Protein AF-A0A951N096-F1 (afdb_monomer)

Sequence (303 aa):
GVFHGDLHGGNLFVQPDGRTALLDYGITGRLDEPRRRAFLRLLMAGISNDTRSQLAALRDLGALPADTDLDAAVRDLRLDQPPLDPTTLTGDELVAELRALVKALLGYGARLPKELMLFVKNMVFLDGAIATLAPDLDLFAEITNVAAHFATAHGERLSRDIGLDPGSLEVDLTGVKAGFGVSVDTEALTYRELQQRREVLRSRLGERDGAGRRRRRFGGGRRRARPGAMRREGEERPESDDARADPGTGASSPGEPGYEGDAQVNVVGGEAEIALEEKRQALEEGAGADPDAGPTPPAATNR

Radius of gyration: 28.46 Å; Cα contacts (8 Å, |Δi|>4): 234; chains: 1; bounding box: 70×86×63 Å

Solvent-accessible surface area (backbone atoms only — not comparable to full-atom values): 18420 Å² total; per-residue (Å²): 86,78,46,82,26,60,54,41,90,88,21,51,46,75,43,100,85,69,50,75,44,82,47,75,77,87,45,59,32,73,36,56,71,70,37,40,34,20,51,52,41,29,53,52,21,57,47,46,53,33,56,64,49,28,51,52,16,40,24,64,54,58,25,27,50,90,83,61,59,60,73,58,49,34,60,77,69,47,63,85,49,85,69,78,44,67,86,78,50,54,44,68,54,48,52,47,51,53,50,50,51,53,51,49,42,51,72,60,57,45,49,80,39,70,54,57,49,27,49,51,49,30,49,57,38,50,54,56,47,39,60,72,78,42,30,83,40,43,50,54,62,48,54,49,54,51,52,53,46,47,34,71,77,38,15,75,55,45,27,74,62,66,70,46,59,50,87,67,73,60,70,33,61,56,49,53,28,36,74,73,48,46,56,80,83,56,85,69,46,33,46,48,58,54,50,55,55,50,49,61,46,52,50,38,49,49,53,51,55,53,50,49,54,53,53,57,70,70,64,81,68,81,87,78,87,76,89,87,81,83,88,86,88,80,89,85,83,81,87,80,91,88,80,90,84,86,89,82,87,83,85,89,80,87,80,76,88,78,79,83,73,73,86,72,86,69,67,67,74,53,59,60,50,50,57,48,51,55,55,48,49,54,52,63,63,58,68,72,66,69,91,83,72,70,87,81,79,83,81,83,86,78,134

Structure (mmCIF, N/CA/C/O backbone):
data_AF-A0A951N096-F1
#
_entry.id   AF-A0A951N096-F1
#
loop_
_atom_site.group_PDB
_atom_site.id
_atom_site.type_symbol
_atom_site.label_atom_id
_atom_site.label_alt_id
_atom_site.label_comp_id
_atom_site.label_asym_id
_atom_site.label_entity_id
_atom_site.label_seq_id
_atom_site.pdbx_PDB_ins_code
_atom_site.Cartn_x
_atom_site.Cartn_y
_atom_site.Cartn_z
_atom_site.occupancy
_atom_site.B_iso_or_equiv
_atom_site.auth_seq_id
_atom_site.auth_comp_id
_atom_site.auth_asym_id
_atom_site.auth_atom_id
_atom_site.pdbx_PDB_model_num
ATOM 1 N N . GLY A 1 1 ? -8.029 -3.717 -16.521 1.00 87.44 1 GLY A N 1
ATOM 2 C CA . GLY A 1 1 ? -8.732 -3.648 -15.228 1.00 87.44 1 GLY A CA 1
ATOM 3 C C . GLY A 1 1 ? -9.266 -2.246 -15.039 1.00 87.44 1 GLY A C 1
ATOM 4 O O . GLY A 1 1 ? -8.663 -1.316 -15.562 1.00 87.44 1 GLY A O 1
ATOM 5 N N . VAL A 1 2 ? -10.381 -2.094 -14.330 1.00 91.38 2 VAL A N 1
ATOM 6 C CA . VAL A 1 2 ? -10.966 -0.791 -13.980 1.00 91.38 2 VAL A CA 1
ATOM 7 C C . VAL A 1 2 ? -11.238 -0.799 -12.480 1.00 91.38 2 VAL A C 1
ATOM 9 O O . VAL A 1 2 ? -11.635 -1.836 -11.954 1.00 91.38 2 VAL A O 1
ATOM 12 N N . PHE A 1 3 ? -11.014 0.325 -11.807 1.00 92.88 3 PHE A N 1
ATOM 13 C CA . PHE A 1 3 ? -11.355 0.515 -10.399 1.00 92.88 3 PHE A CA 1
ATOM 14 C C . PHE A 1 3 ? -11.943 1.914 -10.175 1.00 92.88 3 PHE A C 1
ATOM 16 O O . PHE A 1 3 ? -11.727 2.825 -10.980 1.00 92.88 3 PHE A O 1
ATOM 23 N N . HIS A 1 4 ? -12.709 2.074 -9.095 1.00 94.19 4 HIS A N 1
ATOM 24 C CA . HIS A 1 4 ? -13.242 3.373 -8.681 1.00 94.19 4 HIS A CA 1
ATOM 25 C C . HIS A 1 4 ? -12.076 4.324 -8.400 1.00 94.19 4 HIS A C 1
ATOM 27 O O . HIS A 1 4 ? -11.159 3.937 -7.688 1.00 94.19 4 HIS A O 1
ATOM 33 N N . GLY A 1 5 ? -12.048 5.522 -8.977 1.00 93.38 5 GLY A N 1
ATOM 34 C CA . GLY A 1 5 ? -10.919 6.445 -8.814 1.00 93.38 5 GLY A CA 1
ATOM 35 C C . GLY A 1 5 ? -11.104 7.466 -7.692 1.00 93.38 5 GLY A C 1
ATOM 36 O O . GLY A 1 5 ? -10.123 8.062 -7.262 1.00 93.38 5 GLY A O 1
ATOM 37 N N . ASP A 1 6 ? -12.341 7.666 -7.232 1.00 92.44 6 ASP A N 1
ATOM 38 C CA . ASP A 1 6 ? -12.663 8.647 -6.193 1.00 92.44 6 ASP A CA 1
ATOM 39 C C . ASP A 1 6 ? -13.630 8.077 -5.145 1.00 92.44 6 ASP A C 1
ATOM 41 O O . ASP A 1 6 ? -14.833 8.345 -5.159 1.00 92.44 6 ASP A O 1
ATOM 45 N N . LEU A 1 7 ? -13.126 7.190 -4.281 1.00 92.44 7 LEU A N 1
ATOM 46 C CA . LEU A 1 7 ? -13.878 6.750 -3.107 1.00 92.44 7 LEU A CA 1
ATOM 47 C C . LEU A 1 7 ? -13.837 7.835 -2.023 1.00 92.44 7 LEU A C 1
ATOM 49 O O . LEU A 1 7 ? -12.772 8.199 -1.532 1.00 92.44 7 LEU A O 1
ATOM 53 N N . HIS A 1 8 ? -15.017 8.304 -1.626 1.00 91.00 8 HIS A N 1
ATOM 54 C CA . HIS A 1 8 ? -15.243 9.145 -0.451 1.00 91.00 8 HIS A CA 1
ATOM 55 C C . HIS A 1 8 ? -16.666 8.917 0.085 1.00 91.00 8 HIS A C 1
ATOM 57 O O . HIS A 1 8 ? -17.485 8.272 -0.571 1.00 91.00 8 HIS A O 1
ATOM 63 N N . GLY A 1 9 ? -17.008 9.493 1.242 1.00 88.44 9 GLY A N 1
ATOM 64 C CA . GLY A 1 9 ? -18.322 9.339 1.897 1.00 88.44 9 GLY A CA 1
ATOM 65 C C . GLY A 1 9 ? -19.529 9.972 1.177 1.00 88.44 9 GLY A C 1
ATOM 66 O O . GLY A 1 9 ? -20.573 10.151 1.798 1.00 88.44 9 GLY A O 1
ATOM 67 N N . GLY A 1 10 ? -19.378 10.360 -0.094 1.00 90.12 10 GLY A N 1
ATOM 68 C CA . GLY A 1 10 ? -20.473 10.684 -1.021 1.00 90.12 10 GLY A CA 1
ATOM 69 C C . GLY A 1 10 ? -20.608 9.689 -2.186 1.00 90.12 10 GLY A C 1
ATOM 70 O O . GLY A 1 10 ? -21.653 9.659 -2.826 1.00 90.12 10 GLY A O 1
ATOM 71 N N . ASN A 1 11 ? -19.590 8.848 -2.411 1.00 93.50 11 ASN A N 1
ATOM 72 C CA . ASN A 1 11 ? -19.519 7.854 -3.486 1.00 93.50 11 ASN A CA 1
ATOM 73 C C . ASN A 1 11 ? -19.521 6.403 -2.975 1.00 93.50 11 ASN A C 1
ATOM 75 O O . ASN A 1 11 ? -19.688 5.485 -3.770 1.00 93.50 11 ASN A O 1
ATOM 79 N N . LEU A 1 12 ? -19.361 6.168 -1.667 1.00 91.50 12 LEU A N 1
ATOM 80 C CA . LEU A 1 12 ? -19.460 4.844 -1.047 1.00 91.50 12 LEU A CA 1
ATOM 81 C C . LEU A 1 12 ? -20.432 4.876 0.137 1.00 91.50 12 LEU A C 1
ATOM 83 O O . LEU A 1 12 ? -20.245 5.640 1.083 1.00 91.50 12 LEU A O 1
ATOM 87 N N . PHE A 1 13 ? -21.433 3.997 0.094 1.00 90.25 13 PHE A N 1
ATOM 88 C CA . PHE A 1 13 ? -22.417 3.785 1.157 1.00 90.25 13 PHE A CA 1
ATOM 89 C C . PHE A 1 13 ? -22.445 2.313 1.568 1.00 90.25 13 PHE A C 1
ATOM 91 O O . PHE A 1 13 ? -22.286 1.428 0.726 1.00 90.25 13 PHE A O 1
ATOM 98 N N . VAL A 1 14 ? -22.706 2.042 2.846 1.00 89.56 14 VAL A N 1
ATOM 99 C CA . VAL A 1 14 ? -22.989 0.692 3.354 1.00 89.56 14 VAL A CA 1
ATOM 100 C C . VAL A 1 14 ? -24.503 0.564 3.531 1.00 89.56 14 VAL A C 1
ATOM 102 O O . VAL A 1 14 ? -25.115 1.378 4.220 1.00 89.56 14 VAL A O 1
ATOM 105 N N . GLN A 1 15 ? -25.124 -0.417 2.875 1.00 91.56 15 GLN A N 1
ATOM 106 C CA . GLN A 1 15 ? -26.554 -0.706 3.032 1.00 91.56 15 GLN A CA 1
ATOM 107 C C . GLN A 1 15 ? -26.823 -1.442 4.360 1.00 91.56 15 GLN A C 1
ATOM 109 O O . GLN A 1 15 ? -25.919 -2.093 4.886 1.00 91.56 15 GLN A O 1
ATOM 114 N N . PRO A 1 16 ? -28.065 -1.420 4.890 1.00 92.00 16 PRO A N 1
ATOM 115 C CA . PRO A 1 16 ? -28.420 -2.125 6.131 1.00 92.00 16 PRO A CA 1
ATOM 116 C C . PRO A 1 16 ? -28.213 -3.650 6.111 1.00 92.00 16 PRO A C 1
ATOM 118 O O . PRO A 1 16 ? -28.231 -4.278 7.163 1.00 92.00 16 PRO A O 1
ATOM 121 N N . ASP A 1 17 ? -28.024 -4.248 4.932 1.00 92.38 17 ASP A N 1
ATOM 122 C CA . ASP A 1 17 ? -27.701 -5.667 4.730 1.00 92.38 17 ASP A CA 1
ATOM 123 C C . ASP A 1 17 ? -26.194 -5.934 4.524 1.00 92.38 17 ASP A C 1
ATOM 125 O O . ASP A 1 17 ? -25.801 -7.024 4.112 1.00 92.38 17 ASP A O 1
ATOM 129 N N . GLY A 1 18 ? -25.345 -4.932 4.776 1.00 85.50 18 GLY A N 1
ATOM 130 C CA . GLY A 1 18 ? -23.890 -5.004 4.636 1.00 85.50 18 GLY A CA 1
ATOM 131 C C . GLY A 1 18 ? -23.362 -4.819 3.209 1.00 85.50 18 GLY A C 1
ATOM 132 O O . GLY A 1 18 ? -22.151 -4.695 3.029 1.00 85.50 18 GLY A O 1
ATOM 133 N N . ARG A 1 19 ? -24.217 -4.752 2.175 1.00 91.94 19 ARG A N 1
ATOM 134 C CA . ARG A 1 19 ? -23.751 -4.547 0.792 1.00 91.94 19 ARG A CA 1
ATOM 135 C C . ARG A 1 19 ? -23.275 -3.111 0.577 1.00 91.94 19 ARG A C 1
ATOM 137 O O . ARG A 1 19 ? -24.018 -2.157 0.816 1.00 91.94 19 ARG A O 1
ATOM 144 N N . THR A 1 20 ? -22.082 -2.934 0.021 1.00 90.62 20 THR A N 1
ATOM 145 C CA . THR A 1 20 ? -21.629 -1.613 -0.429 1.00 90.62 20 THR A CA 1
ATOM 146 C C . THR A 1 20 ? -22.380 -1.169 -1.687 1.00 90.62 20 THR A C 1
ATOM 148 O O . THR A 1 20 ? -22.644 -1.958 -2.596 1.00 90.62 20 THR A O 1
ATOM 151 N N . ALA A 1 21 ? -22.744 0.110 -1.736 1.00 92.31 21 ALA A N 1
ATOM 152 C CA . ALA A 1 21 ? -23.261 0.787 -2.918 1.00 92.31 21 ALA 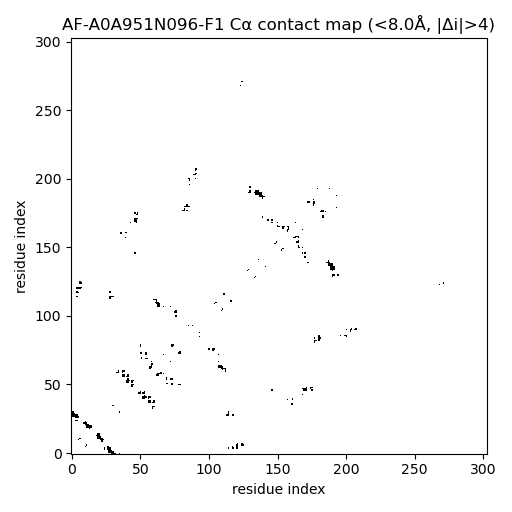A CA 1
ATOM 153 C C . ALA A 1 21 ? -22.260 1.868 -3.342 1.00 92.31 21 ALA A C 1
ATOM 155 O O . ALA A 1 21 ? -21.853 2.691 -2.520 1.00 92.31 21 ALA A O 1
ATOM 156 N N . LEU A 1 22 ? -21.868 1.845 -4.618 1.00 93.38 22 LEU A N 1
ATOM 157 C CA . LEU A 1 22 ? -20.965 2.823 -5.222 1.00 93.38 22 LEU A CA 1
ATOM 158 C C . LEU A 1 22 ? -21.746 3.780 -6.131 1.00 93.38 22 LEU A C 1
ATOM 160 O O . LEU A 1 22 ? -22.480 3.323 -7.015 1.00 93.38 22 LEU A O 1
ATOM 164 N N . LEU A 1 23 ? -21.565 5.084 -5.916 1.00 92.19 23 LEU A N 1
ATOM 165 C CA . LEU A 1 23 ? -22.102 6.175 -6.734 1.00 92.19 23 LEU A CA 1
ATOM 166 C C . LEU A 1 23 ? -20.962 6.916 -7.456 1.00 92.19 23 LEU A C 1
ATOM 168 O O . LEU A 1 23 ? -19.820 6.857 -7.024 1.00 92.19 23 LEU A O 1
ATOM 172 N N . ASP A 1 24 ? -21.315 7.616 -8.536 1.00 91.50 24 ASP A N 1
ATOM 173 C CA . ASP A 1 24 ? -20.444 8.406 -9.426 1.00 91.50 24 ASP A CA 1
ATOM 174 C C . ASP A 1 24 ? -19.151 7.730 -9.940 1.00 91.50 24 ASP A C 1
ATOM 176 O O . ASP A 1 24 ? -18.062 7.816 -9.376 1.00 91.50 24 ASP A O 1
ATOM 180 N N . TYR A 1 25 ? -19.254 7.157 -11.142 1.00 92.94 25 TYR A N 1
ATOM 181 C CA . TYR A 1 25 ? -18.132 6.556 -11.872 1.00 92.94 25 TYR A CA 1
ATOM 182 C C . TYR A 1 25 ? -17.359 7.556 -12.761 1.00 92.94 25 TYR A C 1
ATOM 184 O O . TYR A 1 25 ? -16.580 7.133 -13.623 1.00 92.94 25 TYR A O 1
ATOM 192 N N . GLY A 1 26 ? -17.561 8.870 -12.588 1.00 92.00 26 GLY A N 1
ATOM 193 C CA . GLY A 1 26 ? -16.914 9.927 -13.372 1.00 92.00 26 GLY A CA 1
ATOM 194 C C . GLY A 1 26 ? -15.384 9.906 -13.293 1.00 92.00 26 GLY A C 1
ATOM 195 O O . GLY A 1 26 ? -14.707 10.177 -14.286 1.00 92.00 26 GLY A O 1
ATOM 196 N N . ILE A 1 27 ? -14.826 9.486 -12.153 1.00 93.19 27 ILE A N 1
ATOM 197 C CA . ILE A 1 27 ? -13.387 9.258 -11.978 1.00 93.19 27 ILE A CA 1
ATOM 198 C C . ILE A 1 27 ? -13.146 7.757 -11.782 1.00 93.19 27 ILE A C 1
ATOM 200 O O . ILE A 1 27 ? -13.465 7.183 -10.744 1.00 93.19 27 ILE A O 1
ATOM 204 N N . THR A 1 28 ? -12.540 7.108 -12.781 1.00 94.25 28 THR A N 1
ATOM 205 C CA . THR A 1 28 ? -12.132 5.693 -12.723 1.00 94.25 28 THR A CA 1
ATOM 206 C C . THR A 1 28 ? -10.667 5.514 -13.106 1.00 94.25 28 THR A C 1
ATOM 208 O O . THR A 1 28 ? -10.186 6.090 -14.083 1.00 94.25 28 THR A O 1
ATOM 211 N N . GLY A 1 29 ? -9.953 4.683 -12.347 1.00 92.38 29 GLY A N 1
ATOM 212 C CA . GLY A 1 29 ? -8.606 4.237 -12.692 1.00 92.38 29 GLY A CA 1
ATOM 213 C C . GLY A 1 29 ? -8.660 3.093 -13.704 1.00 92.38 29 GLY A C 1
ATOM 214 O O . GLY A 1 29 ? -9.503 2.196 -13.595 1.00 92.38 29 GLY A O 1
ATOM 215 N N . ARG A 1 30 ? -7.780 3.114 -14.712 1.00 92.94 30 ARG A N 1
ATOM 216 C CA . ARG A 1 30 ? -7.760 2.125 -15.802 1.00 92.94 30 ARG A CA 1
ATOM 217 C C . ARG A 1 30 ? -6.358 1.567 -15.999 1.00 92.94 30 ARG A C 1
ATOM 219 O O . ARG A 1 30 ? -5.442 2.280 -16.381 1.00 92.94 30 ARG A O 1
ATOM 226 N N . LEU A 1 31 ? -6.218 0.267 -15.768 1.00 93.38 31 LEU A N 1
ATOM 227 C CA . LEU A 1 31 ? -4.983 -0.478 -15.995 1.00 93.38 31 LEU A CA 1
ATOM 228 C C . LEU A 1 31 ? -5.130 -1.296 -17.280 1.00 93.38 31 LEU A C 1
ATOM 230 O O . LEU A 1 31 ? -6.085 -2.069 -17.413 1.00 93.38 31 LEU A O 1
ATOM 234 N N . ASP A 1 32 ? -4.183 -1.161 -18.205 1.00 93.00 32 ASP A N 1
ATOM 235 C CA . ASP A 1 32 ? -4.008 -2.101 -19.316 1.00 93.00 32 ASP A CA 1
ATOM 236 C C . ASP A 1 32 ? -3.588 -3.500 -18.798 1.00 93.00 32 ASP A C 1
ATOM 238 O O . ASP A 1 32 ? -3.606 -3.775 -17.594 1.00 93.00 32 ASP A O 1
ATOM 242 N N . GLU A 1 33 ? -3.292 -4.446 -19.689 1.00 91.50 33 GLU A N 1
ATOM 243 C CA . GLU A 1 33 ? -2.883 -5.790 -19.268 1.00 91.50 33 GLU A CA 1
ATOM 244 C C . GLU A 1 33 ? -1.496 -5.833 -18.589 1.00 91.50 33 GLU A C 1
ATOM 246 O O . GLU A 1 33 ? -1.429 -6.366 -17.476 1.00 91.50 33 GLU A O 1
ATOM 251 N N . PRO A 1 34 ? -0.422 -5.247 -19.156 1.00 92.38 34 PRO A N 1
ATOM 252 C CA . PRO A 1 34 ? 0.867 -5.114 -18.473 1.00 92.38 34 PRO A CA 1
ATOM 253 C C . PRO A 1 34 ? 0.770 -4.456 -17.089 1.00 92.38 34 PRO A C 1
ATOM 255 O O . PRO A 1 34 ? 1.217 -5.045 -16.103 1.00 92.38 34 PRO A O 1
ATOM 258 N N . ARG A 1 35 ? 0.114 -3.293 -16.974 1.00 93.12 35 ARG A N 1
ATOM 259 C CA . ARG A 1 35 ? -0.057 -2.576 -15.702 1.00 93.12 35 ARG A CA 1
ATOM 260 C C . ARG A 1 35 ? -0.935 -3.348 -14.723 1.00 93.12 35 ARG A C 1
ATOM 262 O O . ARG A 1 35 ? -0.651 -3.324 -13.534 1.00 93.12 35 ARG A O 1
ATOM 269 N N . ARG A 1 36 ? -1.960 -4.086 -15.179 1.00 92.31 36 ARG A N 1
ATOM 270 C CA . ARG A 1 36 ? -2.734 -4.997 -14.308 1.00 92.31 36 ARG A CA 1
ATOM 271 C C . ARG A 1 36 ? -1.830 -6.075 -13.708 1.00 92.31 36 ARG A C 1
ATOM 273 O O . ARG A 1 36 ? -1.926 -6.331 -12.513 1.00 92.31 36 ARG A O 1
ATOM 280 N N . ARG A 1 37 ? -0.961 -6.692 -14.515 1.00 91.44 37 ARG A N 1
ATOM 281 C CA . ARG A 1 37 ? -0.011 -7.718 -14.050 1.00 91.44 37 ARG A CA 1
ATOM 282 C C . ARG A 1 37 ? 1.019 -7.138 -13.083 1.00 91.44 37 ARG A C 1
ATOM 284 O O . ARG A 1 37 ? 1.249 -7.727 -12.035 1.00 91.44 37 ARG A O 1
ATOM 291 N N . ALA A 1 38 ? 1.584 -5.973 -13.392 1.00 93.56 38 ALA A N 1
ATOM 292 C CA . ALA A 1 38 ? 2.505 -5.277 -12.499 1.00 93.56 38 ALA A CA 1
ATOM 293 C C . ALA A 1 38 ? 1.829 -4.879 -11.173 1.00 93.56 38 ALA A C 1
ATOM 295 O O . ALA A 1 38 ? 2.378 -5.136 -10.110 1.00 93.56 38 ALA A O 1
ATOM 296 N N . PHE A 1 39 ? 0.598 -4.361 -11.209 1.00 92.94 39 PHE A N 1
ATOM 297 C CA . PHE A 1 39 ? -0.169 -4.023 -10.007 1.00 92.94 39 PHE A CA 1
ATOM 298 C C . PHE A 1 39 ? -0.477 -5.248 -9.133 1.00 92.94 39 PHE A C 1
ATOM 300 O O . PHE A 1 39 ? -0.320 -5.189 -7.918 1.00 92.94 39 PHE A O 1
ATOM 307 N N . LEU A 1 40 ? -0.843 -6.385 -9.737 1.00 89.88 40 LEU A N 1
ATOM 308 C CA . LEU A 1 40 ? -1.002 -7.642 -8.999 1.00 89.88 40 LEU A CA 1
ATOM 309 C C . LEU A 1 40 ? 0.330 -8.116 -8.394 1.00 89.88 40 LEU A C 1
ATOM 311 O O . LEU A 1 40 ? 0.347 -8.512 -7.234 1.00 89.88 40 LEU A O 1
ATOM 315 N N . ARG A 1 41 ? 1.452 -8.013 -9.124 1.00 90.75 41 ARG A N 1
ATOM 316 C CA . ARG A 1 41 ? 2.789 -8.309 -8.574 1.00 90.75 41 ARG A CA 1
ATOM 317 C C . ARG A 1 41 ? 3.143 -7.410 -7.385 1.00 90.75 41 ARG A C 1
ATOM 319 O O . ARG A 1 41 ? 3.660 -7.928 -6.406 1.00 90.75 41 ARG A O 1
ATOM 326 N N . LEU A 1 42 ? 2.810 -6.116 -7.430 1.00 92.50 42 LEU A N 1
ATOM 327 C CA . LEU A 1 42 ? 3.031 -5.181 -6.318 1.00 92.50 42 LEU A CA 1
ATOM 328 C C . LEU A 1 42 ? 2.282 -5.608 -5.047 1.00 92.50 42 LEU A C 1
ATOM 330 O O . LEU A 1 42 ? 2.875 -5.622 -3.974 1.00 92.50 42 LEU A O 1
ATOM 334 N N . LEU A 1 43 ? 1.003 -5.985 -5.166 1.00 88.56 43 LEU A N 1
ATOM 335 C CA . LEU A 1 43 ? 0.202 -6.433 -4.021 1.00 88.56 43 LEU A CA 1
ATOM 336 C C . LEU A 1 43 ? 0.747 -7.733 -3.411 1.00 88.56 43 LEU A C 1
ATOM 338 O O . LEU A 1 43 ? 0.927 -7.813 -2.199 1.00 88.56 43 LEU A O 1
ATOM 342 N N . MET A 1 44 ? 1.050 -8.731 -4.246 1.00 85.31 44 MET A N 1
ATOM 343 C CA . MET A 1 44 ? 1.539 -10.034 -3.776 1.00 85.31 44 MET A CA 1
ATOM 344 C C . MET A 1 44 ? 2.930 -9.909 -3.139 1.00 85.31 44 MET A C 1
ATOM 346 O O . MET A 1 44 ? 3.148 -10.436 -2.055 1.00 85.31 44 MET A O 1
ATOM 350 N N . ALA A 1 45 ? 3.832 -9.134 -3.752 1.00 88.25 45 ALA A N 1
ATOM 351 C CA . ALA A 1 45 ? 5.160 -8.850 -3.207 1.00 88.25 45 ALA A CA 1
ATOM 352 C C . ALA A 1 45 ? 5.127 -7.969 -1.942 1.00 88.25 45 ALA A C 1
ATOM 354 O O . ALA A 1 45 ? 6.079 -7.981 -1.167 1.00 88.25 45 ALA A O 1
ATOM 355 N N . GLY A 1 46 ? 4.046 -7.214 -1.712 1.00 87.19 46 GLY A N 1
ATOM 356 C CA . GLY A 1 46 ? 3.775 -6.561 -0.428 1.00 87.19 46 GLY A CA 1
ATOM 357 C C . GLY A 1 46 ? 3.415 -7.569 0.666 1.00 87.19 46 GLY A C 1
ATOM 358 O O . GLY A 1 46 ? 3.991 -7.536 1.747 1.00 87.19 46 GLY A O 1
ATOM 359 N N . ILE A 1 47 ? 2.510 -8.505 0.361 1.00 82.62 47 ILE A N 1
ATOM 360 C CA . ILE A 1 47 ? 2.045 -9.557 1.285 1.00 82.62 47 ILE A CA 1
ATOM 361 C C . ILE A 1 47 ? 3.165 -10.556 1.638 1.00 82.62 47 ILE A C 1
ATOM 363 O O . ILE A 1 47 ? 3.230 -11.023 2.773 1.00 82.62 47 ILE A O 1
ATOM 367 N N . SER A 1 48 ? 4.060 -10.856 0.692 1.00 83.00 48 SER A N 1
ATOM 368 C CA . SER A 1 48 ? 5.228 -11.727 0.897 1.00 83.00 48 SER A CA 1
ATOM 369 C C . SER A 1 48 ? 6.519 -10.971 1.247 1.00 83.00 48 SER A C 1
ATOM 371 O O . SER A 1 48 ? 7.590 -11.571 1.208 1.00 83.00 48 SER A O 1
ATOM 373 N N . ASN A 1 49 ? 6.443 -9.657 1.505 1.00 84.69 49 ASN A N 1
ATOM 374 C CA . ASN A 1 49 ? 7.580 -8.797 1.868 1.00 84.69 49 ASN A CA 1
ATOM 375 C C . ASN A 1 49 ? 8.793 -8.848 0.896 1.00 84.69 49 ASN A C 1
ATOM 377 O O . ASN A 1 49 ? 9.936 -8.603 1.276 1.00 84.69 49 ASN A O 1
ATOM 381 N N . ASP A 1 50 ? 8.563 -9.137 -0.390 1.00 88.25 50 ASP A N 1
ATOM 382 C CA . ASP A 1 50 ? 9.598 -9.100 -1.430 1.00 88.25 50 ASP A CA 1
ATOM 383 C C . ASP A 1 50 ? 9.764 -7.664 -1.955 1.00 88.25 50 ASP A C 1
ATOM 385 O O . ASP A 1 50 ? 9.215 -7.268 -2.990 1.00 88.25 50 ASP A O 1
ATOM 389 N N . THR A 1 51 ? 10.542 -6.855 -1.235 1.00 90.62 51 THR A N 1
ATOM 390 C CA . THR A 1 51 ? 10.776 -5.443 -1.575 1.00 90.62 51 THR A CA 1
ATOM 391 C C . THR A 1 51 ? 11.453 -5.252 -2.938 1.00 90.62 51 THR A C 1
ATOM 393 O O . THR A 1 51 ? 11.268 -4.211 -3.578 1.00 90.62 51 THR A O 1
ATOM 396 N N . ARG A 1 52 ? 12.177 -6.261 -3.447 1.00 93.12 52 ARG A N 1
ATOM 397 C CA . ARG A 1 52 ? 12.746 -6.241 -4.804 1.00 93.12 52 ARG A CA 1
ATOM 398 C C . ARG A 1 52 ? 11.640 -6.350 -5.851 1.00 93.12 52 ARG A C 1
ATOM 400 O O . ARG A 1 52 ? 11.614 -5.553 -6.792 1.00 93.12 52 ARG A O 1
ATOM 407 N N . SER A 1 53 ? 10.720 -7.299 -5.696 1.00 92.56 53 SER A N 1
ATOM 408 C CA . SER A 1 53 ? 9.576 -7.447 -6.603 1.00 92.56 53 SER A CA 1
ATOM 409 C C . SER A 1 53 ? 8.582 -6.293 -6.482 1.00 92.56 53 SER A C 1
ATOM 411 O O . SER A 1 53 ? 7.994 -5.911 -7.495 1.00 92.56 53 SER A O 1
ATOM 413 N N . GLN A 1 54 ? 8.452 -5.663 -5.308 1.00 93.62 54 GLN A N 1
ATOM 414 C CA . GLN A 1 54 ? 7.711 -4.403 -5.158 1.00 93.62 54 GLN A CA 1
ATOM 415 C C . GLN A 1 54 ? 8.333 -3.279 -6.007 1.00 93.62 54 GLN A C 1
ATOM 417 O O . GLN A 1 54 ? 7.624 -2.654 -6.797 1.00 93.62 54 GLN A O 1
ATOM 422 N N . LEU A 1 55 ? 9.654 -3.056 -5.931 1.00 95.44 55 LEU A N 1
ATOM 423 C CA . LEU A 1 55 ? 10.343 -2.074 -6.786 1.00 95.44 55 LEU A CA 1
ATOM 424 C C . LEU A 1 55 ? 10.235 -2.417 -8.279 1.00 95.44 55 LEU A C 1
ATOM 426 O O . LEU A 1 55 ? 9.958 -1.532 -9.091 1.00 95.44 55 LEU A O 1
ATOM 430 N N . ALA A 1 56 ? 10.396 -3.691 -8.650 1.00 95.94 56 ALA A N 1
ATOM 431 C CA . ALA A 1 56 ? 10.222 -4.147 -10.029 1.00 95.94 56 ALA A CA 1
ATOM 432 C C . ALA A 1 56 ? 8.804 -3.851 -10.546 1.00 95.94 56 ALA A C 1
ATOM 434 O O . ALA A 1 56 ? 8.632 -3.362 -11.661 1.00 95.94 56 ALA A O 1
ATOM 435 N N . ALA A 1 57 ? 7.783 -4.093 -9.720 1.00 95.88 57 ALA A N 1
ATOM 436 C CA . ALA A 1 57 ? 6.395 -3.804 -10.044 1.00 95.88 57 ALA A CA 1
ATOM 437 C C . ALA A 1 57 ? 6.105 -2.295 -10.136 1.00 95.88 57 ALA A C 1
ATOM 439 O O . ALA A 1 57 ? 5.427 -1.870 -11.069 1.00 95.88 57 ALA A O 1
ATOM 440 N N . LEU A 1 58 ? 6.650 -1.471 -9.234 1.00 96.38 58 LEU A N 1
ATOM 441 C CA . LEU A 1 58 ? 6.551 -0.004 -9.301 1.00 96.38 58 LEU A CA 1
ATOM 442 C C . LEU A 1 58 ? 7.190 0.551 -10.582 1.00 96.38 58 LEU A C 1
ATOM 444 O O . LEU A 1 58 ? 6.611 1.418 -11.242 1.00 96.38 58 LEU A O 1
ATOM 448 N N . ARG A 1 59 ? 8.344 0.010 -10.983 1.00 96.94 59 ARG A N 1
ATOM 449 C CA . ARG A 1 59 ? 9.002 0.334 -12.253 1.00 96.94 59 ARG A CA 1
ATOM 450 C C . ARG A 1 59 ? 8.156 -0.075 -13.461 1.00 96.94 59 ARG A C 1
ATOM 452 O O . ARG A 1 59 ? 7.919 0.750 -14.338 1.00 96.94 59 ARG A O 1
ATOM 459 N N . ASP A 1 60 ? 7.632 -1.300 -13.481 1.00 95.81 60 ASP A N 1
ATOM 460 C CA . ASP A 1 60 ? 6.739 -1.792 -14.543 1.00 95.81 60 ASP A CA 1
ATOM 461 C C . ASP A 1 60 ? 5.404 -1.004 -14.617 1.00 95.81 60 ASP A C 1
ATOM 463 O O . ASP A 1 60 ? 4.777 -0.934 -15.675 1.00 95.81 60 ASP A O 1
ATOM 467 N N . LEU A 1 61 ? 4.974 -0.371 -13.516 1.00 95.94 61 LEU A N 1
ATOM 468 C CA . LEU A 1 61 ? 3.849 0.579 -13.459 1.00 95.94 61 LEU A CA 1
ATOM 469 C C . LEU A 1 61 ? 4.218 1.999 -13.931 1.00 95.94 61 LEU A C 1
ATOM 471 O O . LEU A 1 61 ? 3.344 2.861 -14.032 1.00 95.94 61 LEU A O 1
ATOM 475 N N . GLY A 1 62 ? 5.493 2.255 -14.230 1.00 95.56 62 GLY A N 1
ATOM 476 C CA . GLY A 1 62 ? 6.012 3.543 -14.686 1.00 95.56 62 GLY A CA 1
ATOM 477 C C . GLY A 1 62 ? 6.306 4.551 -13.571 1.00 95.56 62 GLY A C 1
ATOM 478 O O . GLY A 1 62 ? 6.489 5.731 -13.885 1.00 95.56 62 GLY A O 1
ATOM 479 N N . ALA A 1 63 ? 6.345 4.120 -12.304 1.00 96.88 63 ALA A N 1
ATOM 480 C CA . ALA A 1 63 ? 6.711 4.957 -11.157 1.00 96.88 63 ALA A CA 1
ATOM 481 C C . ALA A 1 63 ? 8.230 5.161 -11.007 1.00 96.88 63 ALA A C 1
ATOM 483 O O . ALA A 1 63 ? 8.653 6.105 -10.347 1.00 96.88 63 ALA A O 1
ATOM 484 N N . LEU A 1 64 ? 9.036 4.320 -11.662 1.00 97.38 64 LEU A N 1
ATOM 485 C CA . LEU A 1 64 ? 10.489 4.452 -11.808 1.00 97.38 64 LEU A CA 1
ATOM 486 C C . LEU A 1 64 ? 10.872 4.362 -13.304 1.00 97.38 64 LEU A C 1
ATOM 488 O O . LEU A 1 64 ? 10.105 3.778 -14.080 1.00 97.38 64 LEU A O 1
ATOM 492 N N . PRO A 1 65 ? 12.022 4.921 -13.726 1.00 97.19 65 PRO A N 1
ATOM 493 C CA . PRO A 1 65 ? 12.595 4.715 -15.059 1.00 97.19 65 PRO A CA 1
ATOM 494 C C . PRO A 1 65 ? 12.764 3.231 -15.430 1.00 97.19 65 PRO A C 1
ATOM 496 O O . PRO A 1 65 ? 13.097 2.395 -14.595 1.00 97.19 65 PRO A O 1
ATOM 499 N N . ALA A 1 66 ? 12.546 2.877 -16.700 1.00 95.81 66 ALA A N 1
ATOM 500 C CA . ALA A 1 66 ? 12.581 1.476 -17.148 1.00 95.81 66 ALA A CA 1
ATOM 501 C C . ALA A 1 66 ? 13.973 0.817 -17.013 1.00 95.81 66 ALA A C 1
ATOM 503 O O . ALA A 1 66 ? 14.077 -0.406 -16.917 1.00 95.81 66 ALA A O 1
ATOM 504 N N . ASP A 1 67 ? 15.017 1.639 -16.981 1.00 96.12 67 ASP A N 1
ATOM 505 C CA . ASP A 1 67 ? 16.436 1.323 -16.838 1.00 96.12 67 ASP A CA 1
ATOM 506 C C . ASP A 1 67 ? 16.950 1.377 -15.384 1.00 96.12 67 ASP A C 1
ATOM 508 O O . ASP A 1 67 ? 18.136 1.147 -15.155 1.00 96.12 67 ASP A O 1
ATOM 512 N N . THR A 1 68 ? 16.087 1.627 -14.389 1.00 97.06 68 THR A N 1
ATOM 513 C CA . THR A 1 68 ? 16.476 1.617 -12.968 1.00 97.06 68 THR A CA 1
ATOM 514 C C . THR A 1 68 ? 17.111 0.286 -12.547 1.00 97.06 68 THR A C 1
ATOM 516 O O . THR A 1 68 ? 16.468 -0.768 -12.598 1.00 97.06 68 THR A O 1
ATOM 519 N N . ASP A 1 69 ? 18.345 0.367 -12.041 1.00 96.25 69 ASP A N 1
ATOM 520 C CA . ASP A 1 69 ? 19.011 -0.704 -11.297 1.00 96.25 69 ASP A CA 1
ATOM 521 C C . ASP A 1 69 ? 18.263 -0.955 -9.976 1.00 96.25 69 ASP A C 1
ATOM 523 O O . ASP A 1 69 ? 18.287 -0.143 -9.048 1.00 96.25 69 ASP A O 1
ATOM 527 N N . LEU A 1 70 ? 17.575 -2.097 -9.909 1.00 96.00 70 LEU A N 1
ATOM 528 C CA . LEU A 1 70 ? 16.794 -2.510 -8.745 1.00 96.00 70 LEU A CA 1
ATOM 529 C C . LEU A 1 70 ? 17.684 -2.979 -7.584 1.00 96.00 70 LEU A C 1
ATOM 531 O O . LEU A 1 70 ? 17.284 -2.848 -6.431 1.00 96.00 70 LEU A O 1
ATOM 535 N N . ASP A 1 71 ? 18.882 -3.498 -7.862 1.00 95.06 71 ASP A N 1
ATOM 536 C CA . ASP A 1 71 ? 19.842 -3.912 -6.837 1.00 95.06 71 ASP A CA 1
ATOM 537 C C . ASP A 1 71 ? 20.455 -2.695 -6.138 1.00 95.06 71 ASP A C 1
ATOM 539 O O . ASP A 1 71 ? 20.623 -2.700 -4.918 1.00 95.06 71 ASP A O 1
ATOM 543 N N . ALA A 1 72 ? 20.766 -1.639 -6.894 1.00 94.81 72 ALA A N 1
ATOM 544 C CA . ALA A 1 72 ? 21.167 -0.354 -6.326 1.00 94.81 72 ALA A CA 1
ATOM 545 C C . ALA A 1 72 ? 20.014 0.303 -5.554 1.00 94.81 72 ALA A C 1
ATOM 547 O O . ALA A 1 72 ? 20.203 0.675 -4.395 1.00 94.81 72 ALA A O 1
ATOM 548 N N . ALA A 1 73 ? 18.807 0.341 -6.131 1.00 95.19 73 ALA A N 1
ATOM 549 C CA . ALA A 1 73 ? 17.640 0.932 -5.481 1.00 95.19 73 ALA A CA 1
ATOM 550 C C . ALA A 1 73 ? 17.297 0.262 -4.137 1.00 95.19 73 ALA A C 1
ATOM 552 O O . ALA A 1 73 ? 17.013 0.975 -3.178 1.00 95.19 73 ALA A O 1
ATOM 553 N N . VAL A 1 74 ? 17.372 -1.075 -4.024 1.00 94.12 74 VAL A N 1
ATOM 554 C CA . VAL A 1 74 ? 17.163 -1.781 -2.741 1.00 94.12 74 VAL A CA 1
ATOM 555 C C . VAL A 1 74 ? 18.138 -1.286 -1.666 1.00 94.12 74 VAL A C 1
ATOM 557 O O . VAL A 1 74 ? 17.695 -0.914 -0.580 1.00 94.12 74 VAL A O 1
ATOM 560 N N . ARG A 1 75 ? 19.443 -1.228 -1.972 1.00 91.94 75 ARG A N 1
ATOM 561 C CA . ARG A 1 75 ? 20.486 -0.831 -1.007 1.00 91.94 75 ARG A CA 1
ATOM 562 C C . ARG A 1 75 ? 20.400 0.645 -0.622 1.00 91.94 75 ARG A C 1
ATOM 564 O O . ARG A 1 75 ? 20.443 0.979 0.560 1.00 91.94 75 ARG A O 1
ATOM 571 N N . ASP A 1 76 ? 20.259 1.531 -1.605 1.00 91.88 76 ASP A N 1
ATOM 572 C CA . ASP A 1 76 ? 20.264 2.984 -1.384 1.00 91.88 76 ASP A CA 1
ATOM 573 C C . ASP A 1 76 ? 19.014 3.459 -0.628 1.00 91.88 76 ASP A C 1
ATOM 575 O O . ASP A 1 76 ? 19.076 4.400 0.167 1.00 91.88 76 ASP A O 1
ATOM 579 N N . LEU A 1 77 ? 17.879 2.786 -0.842 1.00 90.81 77 LEU A N 1
ATOM 580 C CA . LEU A 1 77 ? 16.637 3.013 -0.101 1.00 90.81 77 LEU A CA 1
ATOM 581 C C . LEU A 1 77 ? 16.591 2.241 1.235 1.00 90.81 77 LEU A C 1
ATOM 583 O O . LEU A 1 77 ? 15.637 2.428 1.987 1.00 90.81 77 LEU A O 1
ATOM 587 N N . ARG A 1 78 ? 17.621 1.436 1.559 1.00 90.50 78 ARG A N 1
ATOM 588 C CA . ARG A 1 78 ? 17.740 0.592 2.772 1.00 90.50 78 ARG A CA 1
ATOM 589 C C . ARG A 1 78 ? 16.593 -0.420 2.933 1.00 90.50 78 ARG A C 1
ATOM 591 O O . ARG A 1 78 ? 16.163 -0.720 4.042 1.00 90.50 78 ARG A O 1
ATOM 598 N N . LEU A 1 79 ? 16.090 -0.939 1.814 1.00 87.56 79 LEU A N 1
ATOM 599 C CA . LEU A 1 79 ? 14.940 -1.855 1.737 1.00 87.56 79 LEU A CA 1
ATOM 600 C C . LEU A 1 79 ? 15.299 -3.323 2.033 1.00 87.56 79 LEU A C 1
ATOM 602 O O . LEU A 1 79 ? 14.421 -4.184 2.041 1.00 87.56 79 LEU A O 1
ATOM 606 N N . ASP A 1 80 ? 16.585 -3.589 2.255 1.00 85.44 80 ASP A N 1
ATOM 607 C CA . ASP A 1 80 ? 17.182 -4.827 2.756 1.00 85.44 80 ASP A CA 1
ATOM 608 C C . ASP A 1 80 ? 17.406 -4.816 4.285 1.00 85.44 80 ASP A C 1
ATOM 610 O O . ASP A 1 80 ? 17.934 -5.778 4.844 1.00 85.44 80 ASP A O 1
ATOM 614 N N . GLN A 1 81 ? 17.017 -3.735 4.972 1.00 85.00 81 GLN A N 1
ATOM 615 C CA . GLN A 1 81 ? 17.226 -3.537 6.410 1.00 85.00 81 GLN A CA 1
ATOM 616 C C . GLN A 1 81 ? 15.901 -3.675 7.178 1.00 85.00 81 GLN A C 1
ATOM 618 O O . GLN A 1 81 ? 14.842 -3.367 6.626 1.00 85.00 81 GLN A O 1
ATOM 623 N N . PRO A 1 82 ? 15.920 -4.106 8.458 1.00 78.75 82 PRO A N 1
ATOM 624 C CA . PRO A 1 82 ? 14.721 -4.115 9.291 1.00 78.75 82 PRO A CA 1
ATOM 625 C C . PRO A 1 82 ? 14.087 -2.714 9.343 1.00 78.75 82 PRO A C 1
ATOM 627 O O . PRO A 1 82 ? 14.813 -1.741 9.574 1.00 78.75 82 PRO A O 1
ATOM 630 N N . PRO A 1 83 ? 12.763 -2.577 9.140 1.00 75.25 83 PRO A N 1
ATOM 631 C CA . PRO A 1 83 ? 12.127 -1.271 9.106 1.00 75.25 83 PRO A CA 1
ATOM 632 C C . PRO A 1 83 ? 12.212 -0.592 10.475 1.00 75.25 83 PRO A C 1
ATOM 634 O O . PRO A 1 83 ? 12.000 -1.191 11.529 1.00 75.25 83 PRO A O 1
ATOM 637 N N . LEU A 1 84 ? 12.539 0.694 10.434 1.00 79.25 84 LEU A N 1
ATOM 638 C CA . LEU A 1 84 ? 12.718 1.546 11.599 1.00 79.25 84 LEU A CA 1
ATOM 639 C C . LEU A 1 84 ? 11.348 1.952 12.158 1.00 79.25 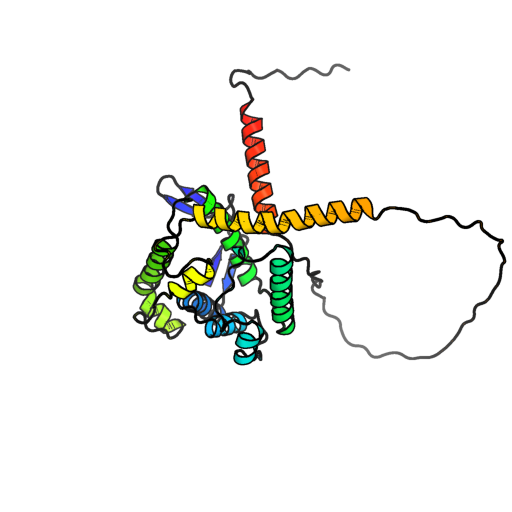84 LEU A C 1
ATOM 641 O O . LEU A 1 84 ? 10.606 2.647 11.466 1.00 79.25 84 LEU A O 1
ATOM 645 N N . ASP A 1 85 ? 11.013 1.564 13.395 1.00 81.44 85 ASP A N 1
ATOM 646 C CA . ASP A 1 85 ? 9.759 1.999 14.029 1.00 81.44 85 ASP A CA 1
ATOM 647 C C . ASP A 1 85 ? 9.774 3.535 14.201 1.00 81.44 85 ASP A C 1
ATOM 649 O O . ASP A 1 85 ? 10.549 4.067 15.002 1.00 81.44 85 ASP A O 1
ATOM 653 N N . PRO A 1 86 ? 8.915 4.296 13.496 1.00 79.44 86 PRO A N 1
ATOM 654 C CA . PRO A 1 86 ? 8.904 5.751 13.610 1.00 79.44 86 PRO A CA 1
ATOM 655 C C . PRO A 1 86 ? 8.503 6.221 15.020 1.00 79.44 86 PRO A C 1
ATOM 657 O O . PRO A 1 86 ? 8.814 7.351 15.402 1.00 79.44 86 PRO A O 1
ATOM 660 N N . THR A 1 87 ? 7.869 5.363 15.832 1.00 81.56 87 THR A N 1
ATOM 661 C CA . THR A 1 87 ? 7.543 5.644 17.237 1.00 81.56 87 THR A CA 1
ATOM 662 C C . THR A 1 87 ? 8.754 5.538 18.177 1.00 81.56 87 THR A C 1
ATOM 664 O O . THR A 1 87 ? 8.635 5.909 19.349 1.00 81.56 87 THR A O 1
ATOM 667 N N . THR A 1 88 ? 9.955 5.194 17.689 1.00 84.00 88 THR A N 1
ATOM 668 C CA . THR A 1 88 ? 11.215 5.372 18.441 1.00 84.00 88 THR A CA 1
ATOM 669 C C . THR A 1 88 ? 11.947 6.682 18.122 1.00 84.00 88 THR A C 1
ATOM 671 O O . THR A 1 88 ? 12.805 7.083 18.901 1.00 84.00 88 THR A O 1
ATOM 674 N N . LEU A 1 89 ? 11.607 7.384 17.031 1.00 85.06 89 LEU A N 1
ATOM 675 C CA . LEU A 1 89 ? 12.301 8.606 16.589 1.00 85.06 89 LEU A CA 1
ATOM 676 C C . LEU A 1 89 ? 11.758 9.898 17.215 1.00 85.06 89 LEU A C 1
ATOM 678 O O . LEU A 1 89 ? 10.551 10.051 17.422 1.00 85.06 89 LEU A O 1
ATOM 682 N N . THR A 1 90 ? 12.623 10.892 17.423 1.00 87.56 90 THR A N 1
ATOM 683 C CA . THR A 1 90 ? 12.180 12.276 17.662 1.00 87.56 90 THR A CA 1
ATOM 684 C C . THR A 1 90 ? 11.587 12.902 16.392 1.00 87.56 90 THR A C 1
ATOM 686 O O . THR A 1 90 ? 11.857 12.471 15.270 1.00 87.56 90 THR A O 1
ATOM 689 N N . GLY A 1 91 ? 10.798 13.973 16.542 1.00 84.38 91 GLY A N 1
ATOM 690 C CA . GLY A 1 91 ? 10.173 14.665 15.406 1.00 84.38 91 GLY A CA 1
ATOM 691 C C . GLY A 1 91 ? 11.155 15.299 14.407 1.00 84.38 91 GLY A C 1
ATOM 692 O O . GLY A 1 91 ? 10.799 15.493 13.245 1.00 84.38 91 GLY A O 1
ATOM 693 N N . ASP A 1 92 ? 12.392 15.609 14.813 1.00 86.06 92 ASP A N 1
ATOM 694 C CA . ASP A 1 92 ? 13.433 16.082 13.886 1.00 86.06 92 ASP A CA 1
ATOM 695 C C . ASP A 1 92 ? 14.098 14.923 13.122 1.00 86.06 92 ASP A C 1
ATOM 697 O O . ASP A 1 92 ? 14.328 15.058 11.918 1.00 86.06 92 ASP A O 1
ATOM 701 N N . GLU A 1 93 ? 14.336 13.777 13.771 1.00 89.06 93 GLU A N 1
ATOM 702 C CA . GLU A 1 93 ? 14.872 12.563 13.131 1.00 89.06 93 GLU A CA 1
ATOM 703 C C . GLU A 1 93 ? 13.872 11.960 12.139 1.00 89.06 93 GLU A C 1
ATOM 705 O O . GLU A 1 93 ? 14.238 11.678 11.001 1.00 89.06 93 GLU A O 1
ATOM 710 N N . LEU A 1 94 ? 12.591 11.860 12.512 1.00 87.44 94 LEU A N 1
ATOM 711 C CA . LEU A 1 94 ? 11.523 11.371 11.632 1.00 87.44 94 LEU A CA 1
ATOM 712 C C . LEU A 1 94 ? 11.413 12.207 10.344 1.00 87.44 94 LEU A C 1
ATOM 714 O O . LEU A 1 94 ? 11.246 11.668 9.251 1.00 87.44 94 LEU A O 1
ATOM 718 N N . VAL A 1 95 ? 11.571 13.532 10.447 1.00 89.00 95 VAL A N 1
ATOM 719 C CA . VAL A 1 95 ? 11.599 14.416 9.270 1.00 89.00 95 VAL A CA 1
ATOM 720 C C . VAL A 1 95 ? 12.925 14.321 8.505 1.00 89.00 95 VAL A C 1
ATOM 722 O O . VAL A 1 95 ? 12.929 14.529 7.291 1.00 89.00 95 VAL A O 1
ATOM 725 N N . ALA A 1 96 ? 14.048 14.026 9.163 1.00 90.44 96 ALA A N 1
ATOM 726 C CA . ALA A 1 96 ? 15.320 13.793 8.483 1.00 90.44 96 ALA A CA 1
ATOM 727 C C . ALA A 1 96 ? 15.271 12.513 7.633 1.00 90.44 96 ALA A C 1
ATOM 729 O O . ALA A 1 96 ? 15.613 12.566 6.452 1.00 90.44 96 ALA A O 1
ATOM 730 N N . GLU A 1 97 ? 14.760 11.414 8.191 1.00 89.25 97 GLU A N 1
ATOM 731 C CA . GLU A 1 97 ? 14.597 10.133 7.495 1.00 89.25 97 GLU A CA 1
ATOM 732 C C . GLU A 1 97 ? 13.587 10.226 6.342 1.00 89.25 97 GLU A C 1
ATOM 734 O O . GLU A 1 97 ? 13.910 9.850 5.214 1.00 89.25 97 GLU A O 1
ATOM 739 N N . LEU A 1 98 ? 12.418 10.847 6.554 1.00 88.31 98 LEU A N 1
ATOM 740 C CA . LEU A 1 98 ? 11.450 11.082 5.473 1.00 88.31 98 LEU A CA 1
ATOM 741 C C . LEU A 1 98 ? 12.052 11.920 4.329 1.00 88.31 98 LEU A C 1
ATOM 743 O O . LEU A 1 98 ? 11.831 11.626 3.154 1.00 88.31 98 LEU A O 1
ATOM 747 N N . ARG A 1 99 ? 12.853 12.947 4.646 1.00 91.81 99 ARG A N 1
ATOM 748 C CA . ARG A 1 99 ? 13.561 13.749 3.632 1.00 91.81 99 ARG A CA 1
ATOM 749 C C . ARG A 1 99 ? 14.656 12.962 2.919 1.00 91.81 99 ARG A C 1
ATOM 751 O O . ARG A 1 99 ? 14.846 13.182 1.726 1.00 91.81 99 ARG A O 1
ATOM 758 N N . ALA A 1 100 ? 15.367 12.077 3.616 1.00 91.44 100 ALA A N 1
ATOM 759 C CA . ALA A 1 100 ? 16.369 11.206 3.012 1.00 91.44 100 ALA A CA 1
ATOM 760 C C . ALA A 1 100 ? 15.717 10.234 2.018 1.00 91.44 100 ALA A C 1
ATOM 762 O O . ALA A 1 100 ? 16.152 10.168 0.869 1.00 91.44 100 ALA A O 1
ATOM 763 N N . LEU A 1 101 ? 14.621 9.579 2.419 1.00 90.38 101 LEU A N 1
ATOM 764 C CA . LEU A 1 101 ? 13.849 8.664 1.577 1.00 90.38 101 LEU A CA 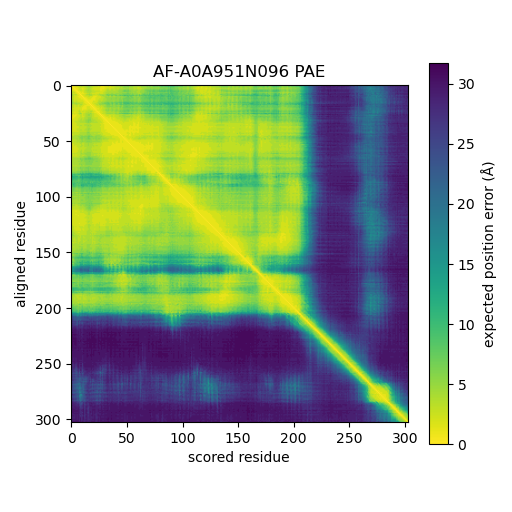1
ATOM 765 C C . LEU A 1 101 ? 13.275 9.365 0.336 1.00 90.38 101 LEU A C 1
ATOM 767 O O . LEU A 1 101 ? 13.506 8.916 -0.784 1.00 90.38 101 LEU A O 1
ATOM 771 N N . VAL A 1 102 ? 12.595 10.506 0.506 1.00 90.94 102 VAL A N 1
ATOM 772 C CA . VAL A 1 102 ? 12.048 11.285 -0.623 1.00 90.94 102 VAL A CA 1
ATOM 773 C C . VAL A 1 102 ? 13.160 11.769 -1.558 1.00 90.94 102 VAL A C 1
ATOM 775 O O . VAL A 1 102 ? 13.014 11.683 -2.776 1.00 90.94 102 VAL A O 1
ATOM 778 N N . LYS A 1 103 ? 14.302 12.227 -1.024 1.00 93.75 103 LYS A N 1
ATOM 779 C CA . LYS A 1 103 ? 15.453 12.632 -1.845 1.00 93.75 103 LYS A CA 1
ATOM 780 C C . LYS A 1 103 ? 16.041 11.454 -2.628 1.00 93.75 103 LYS A C 1
ATOM 782 O O . LYS A 1 103 ? 16.396 11.640 -3.789 1.00 93.75 103 LYS A O 1
ATOM 787 N N . ALA A 1 104 ? 16.155 10.275 -2.018 1.00 93.50 104 ALA A N 1
ATOM 788 C CA . ALA A 1 104 ? 16.658 9.078 -2.685 1.00 93.50 104 ALA A CA 1
ATOM 789 C C . ALA A 1 104 ? 15.716 8.640 -3.818 1.00 93.50 104 ALA A C 1
ATOM 791 O O . ALA A 1 104 ? 16.164 8.491 -4.950 1.00 93.50 104 ALA A O 1
ATOM 792 N N . LEU A 1 105 ? 14.406 8.558 -3.555 1.00 92.88 105 LEU A N 1
ATOM 793 C CA . LEU A 1 105 ? 13.390 8.253 -4.570 1.00 92.88 105 LEU A CA 1
ATOM 794 C C . LEU A 1 105 ? 13.440 9.239 -5.751 1.00 92.88 105 LEU A C 1
ATOM 796 O O . LEU A 1 105 ? 13.498 8.814 -6.903 1.00 92.88 105 LEU A O 1
ATOM 800 N N . LEU A 1 106 ? 13.497 10.549 -5.488 1.00 94.25 106 LEU A N 1
ATOM 801 C CA . LEU A 1 106 ? 13.644 11.563 -6.542 1.00 94.25 106 LEU A CA 1
ATOM 802 C C . LEU A 1 106 ? 14.983 11.448 -7.294 1.00 94.25 106 LEU A C 1
ATOM 804 O O . LEU A 1 106 ? 15.022 11.685 -8.499 1.00 94.25 106 LEU A O 1
ATOM 808 N N . GLY A 1 107 ? 16.063 11.038 -6.620 1.00 95.06 107 GLY A N 1
ATOM 809 C CA . GLY A 1 107 ? 17.354 10.728 -7.246 1.00 95.06 107 GLY A CA 1
ATOM 810 C C . GLY A 1 107 ? 17.293 9.537 -8.209 1.00 95.06 107 GLY A C 1
ATOM 811 O O . GLY A 1 107 ? 17.944 9.564 -9.248 1.00 95.06 107 GLY A O 1
ATOM 812 N N . TYR A 1 108 ? 16.441 8.552 -7.917 1.00 95.81 108 TYR A N 1
ATOM 813 C CA . TYR A 1 108 ? 16.090 7.444 -8.815 1.00 95.81 108 TYR A CA 1
ATOM 814 C C . TYR A 1 108 ? 15.069 7.827 -9.906 1.00 95.81 108 TYR A C 1
ATOM 816 O O . TYR A 1 108 ? 14.594 6.959 -10.637 1.00 95.81 108 TYR A O 1
ATOM 824 N N . GLY A 1 109 ? 14.709 9.110 -10.039 1.00 95.19 109 GLY A N 1
ATOM 825 C CA . GLY 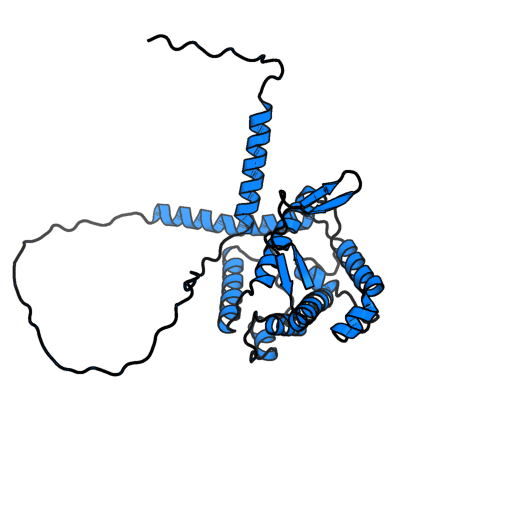A 1 109 ? 13.724 9.579 -11.017 1.00 95.19 109 GLY A CA 1
ATOM 826 C C . GLY A 1 109 ? 12.288 9.148 -10.704 1.00 95.19 109 GLY A C 1
ATOM 827 O O . GLY A 1 109 ? 11.462 9.074 -11.617 1.00 95.19 109 GLY A O 1
ATOM 828 N N . ALA A 1 110 ? 11.984 8.831 -9.439 1.00 96.06 110 ALA A N 1
ATOM 829 C CA . ALA A 1 110 ? 10.664 8.359 -9.046 1.00 96.06 110 ALA A CA 1
ATOM 830 C C . ALA A 1 110 ? 9.573 9.415 -9.275 1.00 96.06 110 ALA A C 1
ATOM 832 O O . ALA A 1 110 ? 9.745 10.606 -9.012 1.00 96.06 110 ALA A O 1
ATOM 833 N N . ARG A 1 111 ? 8.410 8.943 -9.724 1.00 95.38 111 ARG A N 1
ATOM 834 C CA . ARG A 1 111 ? 7.200 9.733 -9.982 1.00 95.38 111 ARG A CA 1
ATOM 835 C C . ARG A 1 111 ? 5.963 8.918 -9.615 1.00 95.38 111 ARG A C 1
ATOM 837 O O . ARG A 1 111 ? 6.041 7.698 -9.517 1.00 95.38 111 ARG A O 1
ATOM 844 N N . LEU A 1 112 ? 4.809 9.566 -9.468 1.00 92.31 112 LEU A N 1
ATOM 845 C CA . LEU A 1 112 ? 3.552 8.882 -9.151 1.00 92.31 112 LEU A CA 1
ATOM 846 C C . LEU A 1 112 ? 2.606 8.862 -10.372 1.00 92.31 112 LEU A C 1
ATOM 848 O O . LEU A 1 112 ? 1.991 9.883 -10.680 1.00 92.31 112 LEU A O 1
ATOM 852 N N . PRO A 1 113 ? 2.474 7.725 -11.087 1.00 94.00 113 PRO A N 1
ATOM 853 C CA . PRO A 1 113 ? 1.465 7.533 -12.126 1.00 94.00 113 PRO A CA 1
ATOM 854 C C . PRO A 1 113 ? 0.050 7.840 -11.627 1.00 94.00 113 PRO A C 1
ATOM 856 O O . PRO A 1 113 ? -0.286 7.550 -10.476 1.00 94.00 113 PRO A O 1
ATOM 859 N N . LYS A 1 114 ? -0.807 8.361 -12.515 1.00 93.81 114 LYS A N 1
ATOM 860 C CA . LYS A 1 114 ? -2.191 8.741 -12.187 1.00 93.81 114 LYS A CA 1
ATOM 861 C C . LYS A 1 114 ? -2.960 7.600 -11.522 1.00 93.81 114 LYS A C 1
ATOM 863 O O . LYS A 1 114 ? -3.658 7.826 -10.541 1.00 93.81 114 LYS A O 1
ATOM 868 N N . GLU A 1 115 ? -2.818 6.375 -12.019 1.00 93.25 115 GLU A N 1
ATOM 869 C CA . GLU A 1 115 ? -3.516 5.214 -11.467 1.00 93.25 115 GLU A CA 1
ATOM 870 C C . GLU A 1 115 ? -3.048 4.883 -10.040 1.00 93.25 115 GLU A C 1
ATOM 872 O O . GLU A 1 115 ? -3.877 4.564 -9.192 1.00 93.25 115 GLU A O 1
ATOM 877 N N . LEU A 1 116 ? -1.754 5.031 -9.736 1.00 93.75 116 LEU A N 1
ATOM 878 C CA . LEU A 1 116 ? -1.243 4.847 -8.374 1.00 93.75 116 LEU A CA 1
ATOM 879 C C . LEU A 1 116 ? -1.675 5.983 -7.439 1.00 93.75 116 LEU A C 1
ATOM 881 O O . LEU A 1 116 ? -2.026 5.714 -6.296 1.00 93.75 116 LEU A O 1
ATOM 885 N N . MET A 1 117 ? -1.751 7.225 -7.924 1.00 94.44 117 MET A N 1
ATOM 886 C CA . MET A 1 117 ? -2.306 8.348 -7.157 1.00 94.44 117 MET A CA 1
ATOM 887 C C . MET A 1 117 ? -3.786 8.134 -6.792 1.00 94.44 117 MET A C 1
ATOM 889 O O . MET A 1 117 ? -4.164 8.337 -5.640 1.00 94.44 117 MET A O 1
ATOM 893 N N . LEU A 1 118 ? -4.616 7.669 -7.736 1.00 94.94 118 LEU A N 1
ATOM 894 C CA . LEU A 1 118 ? -6.021 7.327 -7.465 1.00 94.94 118 LEU A CA 1
ATOM 895 C C . LEU A 1 118 ? -6.139 6.150 -6.480 1.00 94.94 118 LEU A C 1
ATOM 897 O O . LEU A 1 118 ? -6.987 6.170 -5.591 1.00 94.94 118 LEU A O 1
ATOM 901 N N . PHE A 1 119 ? -5.267 5.142 -6.595 1.00 93.50 119 PHE A N 1
ATOM 902 C CA . PHE A 1 119 ? -5.232 4.033 -5.641 1.00 93.50 119 PHE A CA 1
ATOM 903 C C . PHE A 1 119 ? -4.858 4.500 -4.224 1.00 93.50 119 PHE A C 1
ATOM 905 O O . PHE A 1 119 ? -5.564 4.168 -3.276 1.00 93.50 119 PHE A O 1
ATOM 912 N N . VAL A 1 120 ? -3.820 5.332 -4.074 1.00 93.19 120 VAL A N 1
ATOM 913 C CA . VAL A 1 120 ? -3.424 5.905 -2.775 1.00 93.19 120 VAL A CA 1
ATOM 914 C C . VAL A 1 120 ? -4.537 6.777 -2.182 1.00 93.19 120 VAL A C 1
ATOM 916 O O . VAL A 1 120 ? -4.829 6.634 -0.996 1.00 93.19 120 VAL A O 1
ATOM 919 N N . LYS A 1 121 ? -5.229 7.603 -2.987 1.00 93.69 121 LYS A N 1
ATOM 920 C CA . LYS A 1 121 ? -6.404 8.377 -2.531 1.00 93.69 121 LYS A CA 1
ATOM 921 C C . LYS A 1 121 ? -7.481 7.464 -1.932 1.00 93.69 121 LYS A C 1
ATOM 923 O O . LYS A 1 121 ? -7.957 7.720 -0.828 1.00 93.69 121 LYS A O 1
ATOM 928 N N . ASN A 1 122 ? -7.818 6.374 -2.623 1.00 94.44 122 ASN A N 1
ATOM 929 C CA . ASN A 1 122 ? -8.780 5.392 -2.122 1.00 94.44 122 ASN A CA 1
ATOM 930 C C . ASN A 1 122 ? -8.320 4.725 -0.819 1.00 94.44 122 ASN A C 1
ATOM 932 O O . ASN A 1 122 ? -9.145 4.516 0.065 1.00 94.44 122 ASN A O 1
ATOM 936 N N . MET A 1 123 ? -7.031 4.385 -0.690 1.00 93.31 123 MET A N 1
ATOM 937 C CA . MET A 1 123 ? -6.504 3.787 0.543 1.00 93.31 123 MET A CA 1
ATOM 938 C C . MET A 1 123 ? -6.624 4.758 1.722 1.00 93.31 123 MET A C 1
ATOM 940 O O . MET A 1 123 ? -7.085 4.347 2.779 1.00 93.31 123 MET A O 1
ATOM 944 N N . VAL A 1 124 ? -6.319 6.049 1.533 1.00 91.75 124 VAL A N 1
ATOM 945 C CA . VAL A 1 124 ? -6.490 7.085 2.575 1.00 91.75 124 VAL A CA 1
ATOM 946 C C . VAL A 1 124 ? -7.960 7.248 2.989 1.00 91.75 124 VAL A C 1
ATOM 948 O O . VAL A 1 124 ? -8.244 7.410 4.173 1.00 91.75 124 VAL A O 1
ATOM 951 N N . PHE A 1 125 ? -8.914 7.157 2.055 1.00 93.38 125 PHE A N 1
ATOM 952 C CA . PHE A 1 125 ? -10.333 7.170 2.425 1.00 93.38 125 PHE A CA 1
ATOM 953 C C . PHE A 1 125 ? -10.759 5.905 3.186 1.00 93.38 125 PHE A C 1
ATOM 955 O O . PHE A 1 125 ? -11.441 6.008 4.205 1.00 93.38 125 PHE A O 1
ATOM 962 N N . LEU A 1 126 ? -10.361 4.717 2.718 1.00 91.88 126 LEU A N 1
ATOM 963 C CA . LEU A 1 126 ? -10.695 3.458 3.391 1.00 91.88 126 LEU A CA 1
ATOM 964 C C . LEU A 1 126 ? -10.060 3.375 4.787 1.00 91.88 126 LEU A C 1
ATOM 966 O O . LEU A 1 126 ? -10.702 2.881 5.708 1.00 91.88 126 LEU A O 1
ATOM 970 N N . ASP A 1 127 ? -8.867 3.941 4.974 1.00 91.44 127 ASP A N 1
ATOM 971 C CA . ASP A 1 127 ? -8.199 4.088 6.270 1.00 91.44 127 ASP A CA 1
ATOM 972 C C . ASP A 1 127 ? -9.068 4.874 7.280 1.00 91.44 127 ASP A C 1
ATOM 974 O O . ASP A 1 127 ? -9.296 4.414 8.404 1.00 91.44 127 ASP A O 1
ATOM 978 N N . GLY A 1 128 ? -9.638 6.010 6.860 1.00 90.62 128 GLY A N 1
ATOM 979 C CA . GLY A 1 128 ? -10.585 6.790 7.670 1.00 90.62 128 GLY A CA 1
ATOM 980 C C . GLY A 1 128 ? -11.948 6.107 7.865 1.00 90.62 128 GLY A C 1
ATOM 981 O O . GLY A 1 128 ? -12.565 6.219 8.930 1.00 90.62 128 GLY A O 1
ATOM 982 N N . ALA A 1 129 ? -12.416 5.351 6.868 1.00 90.06 129 ALA A N 1
ATOM 983 C CA . ALA A 1 129 ? -13.661 4.592 6.959 1.00 90.06 129 ALA A CA 1
ATOM 984 C C . ALA A 1 129 ? -13.556 3.441 7.976 1.00 90.06 129 ALA A C 1
ATOM 986 O O . ALA A 1 129 ? -14.437 3.304 8.824 1.00 90.06 129 ALA A O 1
ATOM 987 N N . ILE A 1 130 ? -12.467 2.664 7.956 1.00 91.81 130 ILE A N 1
ATOM 988 C CA . ILE A 1 130 ? -12.214 1.588 8.932 1.00 91.81 130 ILE A CA 1
ATOM 989 C C . ILE A 1 130 ? -12.052 2.178 10.341 1.00 91.81 130 ILE A C 1
ATOM 991 O O . ILE A 1 130 ? -12.636 1.643 11.282 1.00 91.81 130 ILE A O 1
ATOM 995 N N . ALA A 1 131 ? -11.382 3.334 10.482 1.00 91.06 131 ALA A N 1
ATOM 996 C CA . ALA A 1 131 ? -11.252 4.046 11.763 1.00 91.06 131 ALA A CA 1
ATOM 997 C C . ALA A 1 131 ? -12.599 4.321 12.449 1.00 91.06 131 ALA A C 1
ATOM 999 O O . ALA A 1 131 ? -12.689 4.304 13.675 1.00 91.06 131 ALA A O 1
ATOM 1000 N N . THR A 1 132 ? -13.629 4.580 11.641 1.00 89.56 132 THR A N 1
ATOM 1001 C CA . THR A 1 132 ? -14.967 4.970 12.094 1.00 89.56 132 THR A CA 1
ATOM 1002 C C . THR A 1 132 ? -15.900 3.767 12.244 1.00 89.56 132 THR A C 1
ATOM 1004 O O . THR A 1 132 ? -16.657 3.688 13.208 1.00 89.56 132 THR A O 1
ATOM 1007 N N . LEU A 1 133 ? -15.874 2.838 11.282 1.00 89.31 133 LEU A N 1
ATOM 1008 C CA . LEU A 1 133 ? -16.856 1.754 11.159 1.00 89.31 133 LEU A CA 1
ATOM 1009 C C . LEU A 1 133 ? -16.421 0.449 11.838 1.00 89.31 133 LEU A C 1
ATOM 1011 O O . LEU A 1 133 ? -17.278 -0.329 12.248 1.00 89.31 133 LEU A O 1
ATOM 1015 N N . ALA A 1 134 ? -15.114 0.196 11.939 1.00 92.94 134 ALA A N 1
ATOM 1016 C CA . ALA A 1 134 ? -14.563 -1.041 12.486 1.00 92.94 134 ALA A CA 1
ATOM 1017 C C . ALA A 1 134 ? -13.248 -0.790 13.264 1.00 92.94 134 ALA A C 1
ATOM 1019 O O . ALA A 1 134 ? -12.211 -1.366 12.931 1.00 92.94 134 ALA A O 1
ATOM 1020 N N . PRO A 1 135 ? -13.255 0.061 14.312 1.00 94.88 135 PRO A N 1
ATOM 1021 C CA . PRO A 1 135 ? -12.049 0.373 15.083 1.00 94.88 135 PRO A CA 1
ATOM 1022 C C . PRO A 1 135 ? -11.442 -0.859 15.776 1.00 94.88 135 PRO A C 1
ATOM 1024 O O . PRO A 1 135 ? -10.233 -0.923 15.961 1.00 94.88 135 PRO A O 1
ATOM 1027 N N . ASP A 1 136 ? -12.255 -1.851 16.133 1.00 96.31 136 ASP A N 1
ATOM 1028 C CA . ASP A 1 136 ? -11.811 -3.062 16.838 1.00 96.31 136 ASP A CA 1
ATOM 1029 C C . ASP A 1 136 ? -11.510 -4.240 15.885 1.00 96.31 136 ASP A C 1
ATOM 1031 O O . ASP A 1 136 ? -11.428 -5.389 16.312 1.00 96.31 136 ASP A O 1
ATOM 1035 N N . LEU A 1 137 ? -11.351 -3.961 14.585 1.00 95.12 137 LEU A N 1
ATOM 1036 C 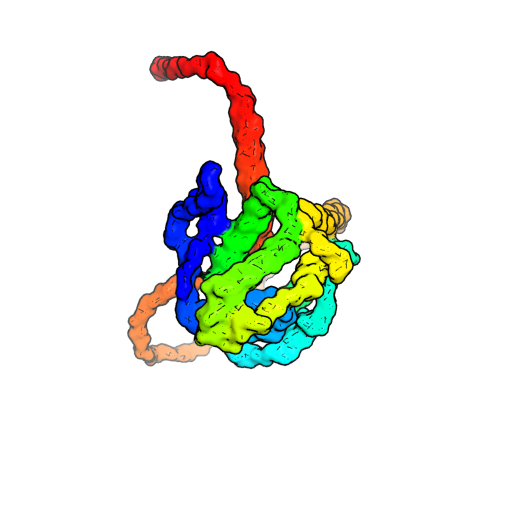CA . LEU A 1 137 ? -10.953 -4.932 13.563 1.00 95.12 137 LEU A CA 1
ATOM 1037 C C . LEU A 1 137 ? -9.481 -5.328 13.734 1.00 95.12 137 LEU A C 1
ATOM 1039 O O . LEU A 1 137 ? -8.618 -4.448 13.720 1.00 95.12 137 LEU A O 1
ATOM 1043 N N . ASP A 1 138 ? -9.190 -6.627 13.848 1.00 95.25 138 ASP A N 1
ATOM 1044 C CA . ASP A 1 138 ? -7.815 -7.142 13.827 1.00 95.25 138 ASP A CA 1
ATOM 1045 C C . ASP A 1 138 ? -7.268 -7.184 12.394 1.00 95.25 138 ASP A C 1
ATOM 1047 O O . ASP A 1 138 ? -7.747 -7.923 11.530 1.00 95.25 138 ASP A O 1
ATOM 1051 N N . LEU A 1 139 ? -6.228 -6.388 12.156 1.00 92.44 139 LEU A N 1
ATOM 1052 C CA . LEU A 1 139 ? -5.566 -6.274 10.863 1.00 92.44 139 LEU A CA 1
ATOM 1053 C C . LEU A 1 139 ? -4.848 -7.561 10.443 1.00 92.44 139 LEU A C 1
ATOM 1055 O O . LEU A 1 139 ? -4.754 -7.822 9.245 1.00 92.44 139 LEU A O 1
ATOM 1059 N N . PHE A 1 140 ? -4.340 -8.369 11.377 1.00 92.06 140 PHE A N 1
ATOM 1060 C CA . PHE A 1 140 ? -3.561 -9.563 11.023 1.00 92.06 140 PHE A CA 1
ATOM 1061 C C . PHE A 1 140 ? -4.462 -10.729 10.619 1.00 92.06 140 PHE A C 1
ATOM 1063 O O . PHE A 1 140 ? -4.189 -11.380 9.603 1.00 92.06 140 PHE A O 1
ATOM 1070 N N . ALA A 1 141 ? -5.574 -10.929 11.332 1.00 92.75 141 ALA A N 1
ATOM 1071 C CA . ALA A 1 141 ? -6.647 -11.811 10.889 1.00 92.75 141 ALA A CA 1
ATOM 1072 C C . ALA A 1 141 ? -7.157 -11.415 9.493 1.00 92.75 141 ALA A C 1
ATOM 1074 O O . ALA A 1 141 ? -7.177 -12.256 8.595 1.00 92.75 141 ALA A O 1
ATOM 1075 N N . GLU A 1 142 ? -7.483 -10.139 9.260 1.00 92.25 142 GLU A N 1
ATOM 1076 C CA . GLU A 1 142 ? -8.055 -9.717 7.975 1.00 92.25 142 GLU A CA 1
ATOM 1077 C C . GLU A 1 142 ? -7.071 -9.766 6.800 1.00 92.25 142 GLU A C 1
ATOM 1079 O O . GLU A 1 142 ? -7.450 -10.210 5.717 1.00 92.25 142 GLU A O 1
ATOM 1084 N N . ILE A 1 143 ? -5.795 -9.407 6.988 1.00 89.06 143 ILE A N 1
ATOM 1085 C CA . ILE A 1 143 ? -4.771 -9.581 5.941 1.00 89.06 143 ILE A CA 1
ATOM 1086 C C . ILE A 1 143 ? -4.634 -11.065 5.565 1.00 89.06 143 ILE A C 1
ATOM 1088 O O . ILE A 1 143 ? -4.562 -11.397 4.379 1.00 89.06 143 ILE A O 1
ATOM 1092 N N . THR A 1 144 ? -4.676 -11.963 6.554 1.00 88.38 144 THR A N 1
ATOM 1093 C CA . THR A 1 144 ? -4.627 -13.417 6.333 1.00 88.38 144 THR A CA 1
ATOM 1094 C C . THR A 1 144 ? -5.887 -13.924 5.620 1.00 88.38 144 THR A C 1
ATOM 1096 O O . THR A 1 144 ? -5.781 -14.663 4.640 1.00 88.38 144 THR A O 1
ATOM 1099 N N . ASN A 1 145 ? -7.076 -13.478 6.043 1.00 90.62 145 ASN A N 1
ATOM 1100 C CA . ASN A 1 145 ? -8.363 -13.813 5.422 1.00 90.62 145 ASN A CA 1
ATOM 1101 C C . ASN A 1 145 ? -8.416 -13.367 3.951 1.00 90.62 145 ASN A C 1
ATOM 1103 O O . ASN A 1 145 ? -8.808 -14.143 3.076 1.00 90.62 145 ASN A O 1
ATOM 1107 N N . VAL A 1 146 ? -7.972 -12.140 3.658 1.00 87.50 146 VAL A N 1
ATOM 1108 C CA . VAL A 1 146 ? -7.911 -11.594 2.296 1.00 87.50 146 VAL A CA 1
ATOM 1109 C C . VAL A 1 146 ? -6.899 -12.362 1.443 1.00 87.50 146 VAL A C 1
ATOM 1111 O O . VAL A 1 146 ? -7.243 -12.768 0.332 1.00 87.50 146 VAL A O 1
ATOM 1114 N N . ALA A 1 147 ? -5.688 -12.630 1.940 1.00 83.81 147 ALA A N 1
ATOM 1115 C CA . ALA A 1 147 ? -4.685 -13.403 1.202 1.00 83.81 147 ALA A CA 1
ATOM 1116 C C . ALA A 1 147 ? -5.179 -14.826 0.873 1.00 83.81 147 ALA A C 1
ATOM 1118 O O . ALA A 1 147 ? -5.101 -15.258 -0.281 1.00 83.81 147 ALA A O 1
ATOM 1119 N N . ALA A 1 148 ? -5.781 -15.518 1.847 1.00 84.88 148 ALA A N 1
ATOM 1120 C CA . ALA A 1 148 ? -6.384 -16.835 1.652 1.00 84.88 148 ALA A CA 1
ATOM 1121 C C . ALA A 1 148 ? -7.552 -16.801 0.648 1.00 84.88 148 ALA A C 1
ATOM 1123 O O . ALA A 1 148 ? -7.673 -17.698 -0.193 1.00 84.88 148 ALA A O 1
ATOM 1124 N N . HIS A 1 149 ? -8.383 -15.753 0.668 1.00 86.25 149 HIS A N 1
ATOM 1125 C CA . HIS A 1 149 ? -9.437 -15.554 -0.328 1.00 86.25 149 HIS A CA 1
ATOM 1126 C C . HIS A 1 149 ? -8.866 -15.353 -1.741 1.00 86.25 149 HIS A C 1
ATOM 1128 O O . HIS A 1 149 ? -9.333 -15.989 -2.683 1.00 86.25 149 HIS A O 1
ATOM 1134 N N . PHE A 1 150 ? -7.821 -14.535 -1.908 1.00 81.56 150 PHE A N 1
ATOM 1135 C CA . PHE A 1 150 ? -7.169 -14.346 -3.210 1.00 81.56 150 PHE A CA 1
ATOM 1136 C C . PHE A 1 150 ? -6.520 -15.638 -3.732 1.00 81.56 150 PHE A C 1
ATOM 1138 O O . PHE A 1 150 ? -6.695 -15.968 -4.908 1.00 81.56 150 PHE A O 1
ATOM 1145 N N . ALA A 1 151 ? -5.834 -16.402 -2.878 1.00 80.06 151 ALA A N 1
ATOM 1146 C CA . ALA A 1 151 ? -5.253 -17.692 -3.255 1.00 80.06 151 ALA A CA 1
ATOM 1147 C C . ALA A 1 151 ? -6.330 -18.704 -3.691 1.00 80.06 151 ALA A C 1
ATOM 1149 O O . ALA A 1 151 ? -6.219 -19.309 -4.757 1.00 80.06 151 ALA A O 1
ATOM 1150 N N . THR A 1 152 ? -7.410 -18.846 -2.916 1.00 84.25 152 THR A N 1
ATOM 1151 C CA . THR A 1 152 ? -8.470 -19.837 -3.184 1.00 84.25 152 THR A CA 1
ATOM 1152 C C . THR A 1 152 ? -9.402 -19.446 -4.332 1.00 84.25 152 THR A C 1
ATOM 1154 O O . THR A 1 152 ? -9.676 -20.271 -5.202 1.00 84.25 152 THR A O 1
ATOM 1157 N N . ALA A 1 153 ? -9.876 -18.199 -4.385 1.00 84.94 153 ALA A N 1
ATOM 1158 C CA . ALA A 1 153 ? -10.835 -17.752 -5.396 1.00 84.94 153 ALA A CA 1
ATOM 1159 C C . ALA A 1 153 ? -10.177 -17.347 -6.726 1.00 84.94 153 ALA A C 1
ATOM 1161 O O . ALA A 1 153 ? -10.842 -17.353 -7.768 1.00 84.94 153 ALA A O 1
ATOM 1162 N N . HIS A 1 154 ? -8.901 -16.941 -6.716 1.00 82.31 154 HIS A N 1
ATOM 1163 C CA . HIS A 1 154 ? -8.220 -16.365 -7.885 1.00 82.31 154 HIS A CA 1
ATOM 1164 C C . HIS A 1 154 ? -6.866 -17.016 -8.222 1.00 82.31 154 HIS A C 1
ATOM 1166 O O . HIS A 1 154 ? -6.255 -16.621 -9.218 1.00 82.31 154 HIS A O 1
ATOM 1172 N N . GLY A 1 155 ? -6.429 -18.041 -7.479 1.00 78.69 155 GLY A N 1
ATOM 1173 C CA . GLY A 1 155 ? -5.137 -18.721 -7.632 1.00 78.69 155 GLY A CA 1
ATOM 1174 C C . GLY A 1 155 ? -4.751 -19.064 -9.072 1.00 78.69 155 GLY A C 1
ATOM 1175 O O . GLY A 1 155 ? -3.752 -18.549 -9.568 1.00 78.69 155 GLY A O 1
ATOM 1176 N N . GLU A 1 156 ? -5.554 -19.858 -9.794 1.00 78.44 156 GLU A N 1
ATOM 1177 C CA . GLU A 1 156 ? -5.258 -20.211 -11.198 1.00 78.44 156 GLU A CA 1
ATOM 1178 C C . GLU A 1 156 ? -5.013 -18.987 -12.092 1.00 78.44 156 GLU A C 1
ATOM 1180 O O . GLU A 1 156 ? -4.194 -19.018 -13.015 1.00 78.44 156 GLU A O 1
ATOM 1185 N N . ARG A 1 157 ? -5.762 -17.905 -11.850 1.00 79.50 157 ARG A N 1
ATOM 1186 C CA . ARG A 1 157 ? -5.652 -16.675 -12.629 1.00 79.50 157 ARG A CA 1
ATOM 1187 C C . ARG A 1 157 ? -4.389 -15.916 -12.261 1.00 79.50 157 ARG A C 1
ATOM 1189 O O . ARG A 1 157 ? -3.739 -15.414 -13.166 1.00 79.50 157 ARG A O 1
ATOM 1196 N N . LEU A 1 158 ? -4.039 -15.849 -10.978 1.00 77.50 158 LEU A N 1
ATOM 1197 C CA . LEU A 1 158 ? -2.786 -15.258 -10.505 1.00 77.50 158 LEU A CA 1
ATOM 1198 C C . LEU A 1 158 ? -1.591 -16.031 -11.081 1.00 77.50 158 LEU A C 1
ATOM 1200 O O . LEU A 1 158 ? -0.698 -15.423 -11.661 1.00 77.50 158 LEU A O 1
ATOM 1204 N N . SER A 1 159 ? -1.636 -17.362 -11.071 1.00 79.25 159 SER A N 1
ATOM 1205 C CA . SER A 1 159 ? -0.611 -18.198 -11.702 1.00 79.25 159 SER A CA 1
ATOM 1206 C C . SER A 1 159 ? -0.454 -17.909 -13.198 1.00 79.25 159 SER A C 1
ATOM 1208 O O . SER A 1 159 ? 0.650 -17.672 -13.684 1.00 79.25 159 SER A O 1
ATOM 1210 N N . ARG A 1 160 ? -1.571 -17.790 -13.925 1.00 80.44 160 ARG A N 1
ATOM 1211 C CA . ARG A 1 160 ? -1.582 -17.483 -15.364 1.00 80.44 160 ARG A CA 1
ATOM 1212 C C . ARG A 1 160 ? -1.190 -16.040 -15.710 1.00 80.44 160 ARG A C 1
ATOM 1214 O O . ARG A 1 160 ? -0.580 -15.821 -16.751 1.00 80.44 160 ARG A O 1
ATOM 1221 N N . ASP A 1 161 ? -1.571 -15.055 -14.892 1.00 79.12 161 ASP A N 1
ATOM 1222 C CA . ASP A 1 161 ? -1.307 -13.632 -15.154 1.00 79.12 161 ASP A CA 1
ATOM 1223 C C . ASP A 1 161 ? 0.056 -13.161 -14.615 1.00 79.12 161 ASP A C 1
ATOM 1225 O O . ASP A 1 161 ? 0.622 -12.238 -15.197 1.00 79.12 161 ASP A O 1
ATOM 1229 N N . ILE A 1 162 ? 0.581 -13.733 -13.525 1.00 77.75 162 ILE A N 1
ATOM 1230 C CA . ILE A 1 162 ? 1.813 -13.256 -12.863 1.00 77.75 162 ILE A CA 1
ATOM 1231 C C . ILE A 1 162 ? 2.826 -14.351 -12.478 1.00 77.75 162 ILE A C 1
ATOM 1233 O O . ILE A 1 162 ? 3.887 -14.007 -11.968 1.00 77.75 162 ILE A O 1
ATOM 1237 N N . GLY A 1 163 ? 2.560 -15.631 -12.762 1.00 73.94 163 GLY A N 1
ATOM 1238 C CA . GLY A 1 163 ? 3.548 -16.715 -12.638 1.00 73.94 163 GLY A CA 1
ATOM 1239 C C . GLY A 1 163 ? 3.756 -17.291 -11.232 1.00 73.94 163 GLY A C 1
ATOM 1240 O O . GLY A 1 163 ? 4.686 -18.067 -11.045 1.00 73.94 163 GLY A O 1
ATOM 1241 N N . LEU A 1 164 ? 2.920 -16.927 -10.255 1.00 69.81 164 LEU A N 1
ATOM 1242 C CA . LEU A 1 164 ? 2.985 -17.468 -8.890 1.00 69.81 164 LEU A CA 1
ATOM 1243 C C . LEU A 1 164 ? 2.295 -18.837 -8.788 1.00 69.81 164 LEU A C 1
ATOM 1245 O O . LEU A 1 164 ? 1.273 -19.067 -9.435 1.00 69.81 164 LEU A O 1
ATOM 1249 N N . ASP A 1 165 ? 2.797 -19.737 -7.947 1.00 67.75 165 ASP A N 1
ATOM 1250 C CA . ASP A 1 165 ? 2.045 -20.935 -7.567 1.00 67.75 165 ASP A CA 1
ATOM 1251 C C . ASP A 1 165 ? 0.938 -20.520 -6.570 1.00 67.75 165 ASP A C 1
ATOM 1253 O O . ASP A 1 165 ? 1.234 -19.808 -5.606 1.00 67.75 165 ASP A O 1
ATOM 1257 N N . PRO A 1 166 ? -0.337 -20.917 -6.756 1.00 59.06 166 PRO A N 1
ATOM 1258 C CA . PRO A 1 166 ? -1.392 -20.659 -5.772 1.00 59.06 166 PRO A CA 1
ATOM 1259 C C . PRO A 1 166 ? -1.074 -21.192 -4.367 1.00 59.06 166 PRO A C 1
ATOM 1261 O O . PRO A 1 166 ? -1.567 -20.640 -3.386 1.00 59.06 166 PRO A O 1
ATOM 1264 N N . GLY A 1 167 ? -0.259 -22.248 -4.271 1.00 61.75 167 GLY A N 1
ATOM 1265 C CA . GLY A 1 167 ? 0.228 -22.821 -3.019 1.00 61.75 167 GLY A CA 1
ATOM 1266 C C . GLY A 1 167 ? 1.468 -22.136 -2.435 1.00 61.75 167 GLY A C 1
ATOM 1267 O O . GLY A 1 167 ? 1.821 -22.452 -1.305 1.00 61.75 167 GLY A O 1
ATOM 1268 N N . SER A 1 168 ? 2.118 -21.206 -3.151 1.00 63.56 168 SER A N 1
ATOM 1269 C CA . SER A 1 168 ? 3.311 -20.485 -2.669 1.00 63.56 168 SER A CA 1
ATOM 1270 C C . SER A 1 168 ? 3.026 -19.054 -2.196 1.00 63.56 168 SER A C 1
ATOM 1272 O O . SER A 1 168 ? 3.957 -18.255 -2.088 1.00 63.56 168 SER A O 1
ATOM 1274 N N . LEU A 1 169 ? 1.760 -18.688 -1.953 1.00 67.44 169 LEU A N 1
ATOM 1275 C CA . LEU A 1 169 ? 1.416 -17.403 -1.337 1.00 67.44 169 LEU A CA 1
ATOM 1276 C C . LEU A 1 169 ? 1.530 -17.498 0.190 1.00 67.44 169 LEU A C 1
ATOM 1278 O O . LEU A 1 169 ? 0.529 -17.514 0.906 1.00 67.44 169 LEU A O 1
ATOM 1282 N N . GLU A 1 170 ? 2.762 -17.564 0.685 1.00 71.88 170 GLU A N 1
ATOM 1283 C CA . GLU A 1 170 ? 3.030 -17.391 2.110 1.00 71.88 170 GLU A CA 1
ATOM 1284 C C . GLU A 1 170 ? 2.914 -15.902 2.474 1.00 71.88 170 GLU A C 1
ATOM 1286 O O . GLU A 1 170 ? 3.527 -15.035 1.846 1.00 71.88 170 GLU A O 1
ATOM 1291 N N . VAL A 1 171 ? 2.084 -15.599 3.476 1.00 80.94 171 VAL A N 1
ATOM 1292 C CA . VAL A 1 171 ? 1.961 -14.253 4.049 1.00 80.94 171 VAL A CA 1
ATOM 1293 C C . VAL A 1 171 ? 3.127 -14.055 5.009 1.00 80.94 171 VAL A C 1
ATOM 1295 O O . VAL A 1 171 ? 3.178 -14.721 6.046 1.00 80.94 171 VAL A O 1
ATOM 1298 N N . ASP A 1 172 ? 4.038 -13.126 4.713 1.00 85.38 172 ASP A N 1
ATOM 1299 C CA . ASP A 1 172 ? 5.096 -12.779 5.662 1.00 85.38 172 ASP A CA 1
ATOM 1300 C C . ASP A 1 172 ? 4.524 -11.889 6.773 1.00 85.38 172 ASP A C 1
ATOM 1302 O O . ASP A 1 172 ? 4.656 -10.664 6.771 1.00 85.38 172 ASP A O 1
ATOM 1306 N N . LEU A 1 173 ? 3.895 -12.523 7.765 1.00 84.62 173 LEU A N 1
ATOM 1307 C CA . LEU A 1 173 ? 3.420 -11.840 8.966 1.00 84.62 173 LEU A CA 1
ATOM 1308 C C . LEU A 1 173 ? 4.560 -11.181 9.764 1.00 84.62 173 LEU A C 1
ATOM 1310 O O . LEU A 1 173 ? 4.275 -10.298 10.569 1.00 84.62 173 LEU A O 1
ATOM 1314 N N . THR A 1 174 ? 5.830 -11.537 9.538 1.00 85.50 174 THR A N 1
ATOM 1315 C CA . THR A 1 174 ? 6.981 -10.836 10.134 1.00 85.50 174 THR A CA 1
ATOM 1316 C C . THR A 1 174 ? 7.148 -9.473 9.471 1.00 85.50 174 THR A C 1
ATOM 1318 O O . THR A 1 174 ? 7.128 -8.449 10.153 1.00 85.50 174 THR A O 1
ATOM 1321 N N . GLY A 1 175 ? 7.224 -9.448 8.138 1.00 82.75 175 GLY A N 1
ATOM 1322 C CA . GLY A 1 175 ? 7.254 -8.241 7.316 1.00 82.75 175 GLY A CA 1
ATOM 1323 C C . GLY A 1 175 ? 6.036 -7.345 7.503 1.00 82.75 175 GLY A C 1
ATOM 1324 O O . GLY A 1 175 ? 6.189 -6.139 7.676 1.00 82.75 175 GLY A O 1
ATOM 1325 N N . VAL A 1 176 ? 4.829 -7.918 7.563 1.00 85.00 176 VAL A N 1
ATOM 1326 C CA . VAL A 1 176 ? 3.590 -7.166 7.826 1.00 85.00 176 VAL A CA 1
ATOM 1327 C C . VAL A 1 176 ? 3.634 -6.503 9.209 1.00 85.00 176 VAL A C 1
ATOM 1329 O O . VAL A 1 176 ? 3.418 -5.294 9.302 1.00 85.00 176 VAL A O 1
ATOM 1332 N N . LYS A 1 177 ? 3.978 -7.239 10.279 1.00 87.69 177 LYS A N 1
ATOM 1333 C CA . LYS A 1 177 ? 4.137 -6.670 11.635 1.00 87.69 177 LYS A CA 1
ATOM 1334 C C . LYS A 1 177 ? 5.183 -5.557 11.662 1.00 87.69 177 LYS A C 1
ATOM 1336 O O . LYS A 1 177 ? 4.921 -4.481 12.200 1.00 87.69 177 LYS A O 1
ATOM 1341 N N . ALA A 1 178 ? 6.325 -5.787 11.021 1.00 82.25 178 ALA A N 1
ATOM 1342 C CA . ALA A 1 178 ? 7.414 -4.826 10.929 1.00 82.25 178 ALA A CA 1
ATOM 1343 C C . ALA A 1 178 ? 7.018 -3.569 10.120 1.00 82.25 178 ALA A C 1
ATOM 1345 O O . ALA A 1 178 ? 7.385 -2.459 10.498 1.00 82.25 178 ALA A O 1
ATOM 1346 N N . GLY A 1 179 ? 6.188 -3.708 9.080 1.00 79.88 179 GLY A N 1
ATOM 1347 C CA . GLY A 1 179 ? 5.607 -2.600 8.310 1.00 79.88 179 GLY A CA 1
ATOM 1348 C C . GLY A 1 179 ? 4.612 -1.738 9.102 1.00 79.88 179 GLY A C 1
ATOM 1349 O O . GLY A 1 179 ? 4.554 -0.527 8.897 1.00 79.88 179 GLY A O 1
ATOM 1350 N N . PHE A 1 180 ? 3.889 -2.322 10.064 1.00 83.31 180 PHE A N 1
ATOM 1351 C CA . PHE A 1 180 ? 3.110 -1.578 11.071 1.00 83.31 180 PHE A CA 1
ATOM 1352 C C . PHE A 1 180 ? 3.957 -1.107 12.279 1.00 83.31 180 PHE A C 1
ATOM 1354 O O . PHE A 1 180 ? 3.449 -0.425 13.178 1.00 83.31 180 PHE A O 1
ATOM 1361 N N . GLY A 1 181 ? 5.250 -1.446 12.306 1.00 79.81 181 GLY A N 1
ATOM 1362 C CA . GLY A 1 181 ? 6.197 -1.104 13.367 1.00 79.81 181 GLY A CA 1
ATOM 1363 C C . GLY A 1 181 ? 5.963 -1.831 14.696 1.00 79.81 181 GLY A C 1
ATOM 1364 O O . GLY A 1 181 ? 6.329 -1.290 15.733 1.00 79.81 181 GLY A O 1
ATOM 1365 N N . VAL A 1 182 ? 5.319 -3.002 14.712 1.00 84.94 182 VAL A N 1
ATOM 1366 C CA . VAL A 1 182 ? 5.066 -3.774 15.949 1.00 84.94 182 VAL A CA 1
ATOM 1367 C C . VAL A 1 182 ? 6.009 -4.977 16.090 1.00 84.94 182 VAL A C 1
ATOM 1369 O O . VAL A 1 182 ? 6.708 -5.336 15.142 1.00 84.94 182 VAL A O 1
ATOM 1372 N N . SER A 1 183 ? 6.055 -5.597 17.279 1.00 83.44 183 SER A N 1
ATOM 1373 C CA . SER A 1 183 ? 6.927 -6.759 17.511 1.00 83.44 183 SER A CA 1
ATOM 1374 C C . SER A 1 183 ? 6.468 -7.972 16.707 1.00 83.44 183 SER A C 1
ATOM 1376 O O . SER A 1 183 ? 5.281 -8.146 16.432 1.00 83.44 183 SER A O 1
ATOM 1378 N N . VAL A 1 184 ? 7.401 -8.878 16.422 1.00 85.50 184 VAL A N 1
ATOM 1379 C CA . VAL A 1 184 ? 7.101 -10.195 15.841 1.00 85.50 184 VAL A CA 1
ATOM 1380 C C . VAL A 1 184 ? 6.160 -11.013 16.738 1.00 85.50 184 VAL A C 1
ATOM 1382 O O . VAL A 1 184 ? 5.306 -11.743 16.231 1.00 85.50 184 VAL A O 1
ATOM 1385 N N . ASP A 1 185 ? 6.243 -10.807 18.057 1.00 87.31 185 ASP A N 1
ATOM 1386 C CA . ASP A 1 185 ? 5.415 -11.450 19.089 1.00 87.31 185 ASP A CA 1
ATOM 1387 C C . ASP A 1 185 ? 4.004 -10.847 19.218 1.00 87.31 185 ASP A C 1
ATOM 1389 O O . ASP A 1 185 ? 3.177 -11.366 19.961 1.00 87.31 185 ASP A O 1
ATOM 1393 N N . THR A 1 186 ? 3.700 -9.739 18.531 1.00 88.81 186 THR A N 1
ATOM 1394 C CA . THR A 1 186 ? 2.371 -9.113 18.581 1.00 88.81 186 THR A CA 1
ATOM 1395 C C . THR A 1 186 ? 1.365 -10.007 17.849 1.00 88.81 186 THR A C 1
ATOM 1397 O O . THR A 1 186 ? 1.406 -10.103 16.624 1.00 88.81 186 THR A O 1
ATOM 1400 N N . GLU A 1 187 ? 0.506 -10.716 18.586 1.00 90.12 187 GLU A N 1
ATOM 1401 C CA . GLU A 1 187 ? -0.403 -11.738 18.032 1.00 90.12 187 GLU A CA 1
ATOM 1402 C C . GLU A 1 187 ? -1.515 -11.149 17.149 1.00 90.12 187 GLU A C 1
ATOM 1404 O O . GLU A 1 187 ? -1.788 -11.692 16.081 1.00 90.12 187 GLU A O 1
ATOM 1409 N N . ALA A 1 188 ? -2.090 -10.017 17.560 1.00 92.69 188 ALA A N 1
ATOM 1410 C CA . ALA A 1 188 ? -3.144 -9.275 16.867 1.00 92.69 188 ALA A CA 1
ATOM 1411 C C . ALA A 1 188 ? -2.840 -7.767 16.905 1.00 92.69 188 ALA A C 1
ATOM 1413 O O . ALA A 1 188 ? -2.111 -7.306 17.788 1.00 92.69 188 ALA A O 1
ATOM 1414 N N . LEU A 1 189 ? -3.406 -6.993 15.977 1.00 93.31 189 LEU A N 1
ATOM 1415 C CA . LEU A 1 189 ? -3.317 -5.530 15.978 1.00 93.31 189 LEU A CA 1
ATOM 1416 C C . LEU A 1 189 ? -4.671 -4.935 15.595 1.00 93.31 189 LEU A C 1
ATOM 1418 O O . LEU A 1 189 ? -5.050 -4.945 14.421 1.00 93.31 189 LEU A O 1
ATOM 1422 N N . THR A 1 190 ? -5.387 -4.374 16.570 1.00 95.62 190 THR A N 1
ATOM 1423 C CA . THR A 1 190 ? -6.641 -3.682 16.269 1.00 95.62 190 THR A CA 1
ATOM 1424 C C . THR A 1 190 ? -6.383 -2.370 15.540 1.00 95.62 190 THR A C 1
ATOM 1426 O O . THR A 1 190 ? -5.381 -1.672 15.747 1.00 95.62 190 THR A O 1
ATOM 1429 N N . TYR A 1 191 ? -7.342 -1.975 14.714 1.00 93.06 191 TYR A N 1
ATOM 1430 C CA . TYR A 1 191 ? -7.276 -0.708 14.002 1.00 93.06 191 TYR A CA 1
ATOM 1431 C C . TYR A 1 191 ? -7.194 0.517 14.940 1.00 93.06 191 TYR A C 1
ATOM 1433 O O . TYR A 1 191 ? -6.522 1.510 14.645 1.00 93.06 191 TYR A O 1
ATOM 1441 N N . ARG A 1 192 ? -7.826 0.425 16.115 1.00 94.19 192 ARG A N 1
ATOM 1442 C CA . ARG A 1 192 ? -7.784 1.399 17.213 1.00 94.19 192 ARG A CA 1
ATOM 1443 C C . ARG A 1 192 ? -6.367 1.584 17.759 1.00 94.19 192 ARG A C 1
ATOM 1445 O O . ARG A 1 192 ? -5.942 2.721 17.955 1.00 94.19 192 ARG A O 1
ATOM 1452 N N . GLU A 1 193 ? -5.628 0.498 17.970 1.00 92.88 193 GLU A N 1
ATOM 1453 C CA . GLU A 1 193 ? -4.229 0.540 18.420 1.00 92.88 193 GLU A CA 1
ATOM 1454 C C . GLU A 1 193 ? -3.313 1.141 17.344 1.00 92.88 193 GLU A C 1
ATOM 1456 O O . GLU A 1 193 ? -2.454 1.969 17.658 1.00 92.88 193 GLU A O 1
ATOM 1461 N N . LEU A 1 194 ? -3.545 0.827 16.062 1.00 91.06 194 LEU A N 1
ATOM 1462 C CA . LEU A 1 194 ? -2.834 1.473 14.954 1.00 91.06 194 LEU A CA 1
ATOM 1463 C C . LEU A 1 194 ? -3.079 2.995 14.918 1.00 91.06 194 LEU A C 1
ATOM 1465 O O . LEU A 1 194 ? -2.138 3.759 14.695 1.00 91.06 194 LEU A O 1
ATOM 1469 N N . GLN A 1 195 ? -4.307 3.462 15.174 1.00 90.50 195 GLN A N 1
ATOM 1470 C CA . GLN A 1 195 ? -4.581 4.903 15.275 1.00 90.50 195 GLN A CA 1
ATOM 1471 C C . GLN A 1 195 ? -3.885 5.551 16.482 1.00 90.50 195 GLN A C 1
ATOM 1473 O O . GLN A 1 195 ? -3.284 6.616 16.341 1.00 90.50 195 GLN A O 1
ATOM 1478 N N . GLN A 1 196 ? -3.868 4.893 17.646 1.00 90.06 196 GLN A N 1
ATOM 1479 C CA . GLN A 1 196 ? -3.128 5.383 18.818 1.00 90.06 196 GLN A CA 1
ATOM 1480 C C . GLN A 1 196 ? -1.620 5.505 18.536 1.00 90.06 196 GLN A C 1
ATOM 1482 O O . GLN A 1 196 ? -1.013 6.522 18.875 1.00 90.06 196 GLN A O 1
ATOM 1487 N N . ARG A 1 197 ? -1.018 4.523 17.843 1.00 88.62 197 ARG A N 1
ATOM 1488 C CA . ARG A 1 197 ? 0.384 4.596 17.387 1.00 88.62 197 ARG A CA 1
ATOM 1489 C C . ARG A 1 197 ? 0.614 5.772 16.430 1.00 88.62 197 ARG A C 1
ATOM 1491 O O . ARG A 1 197 ? 1.620 6.467 16.564 1.00 88.62 197 ARG A O 1
ATOM 1498 N N . ARG A 1 198 ? -0.316 6.048 15.506 1.00 86.19 198 ARG A N 1
ATOM 1499 C CA . ARG A 1 198 ? -0.222 7.192 14.578 1.00 86.19 198 ARG A CA 1
ATOM 1500 C C . ARG A 1 198 ? -0.326 8.551 15.272 1.00 86.19 198 ARG A C 1
ATOM 1502 O O . ARG A 1 198 ? 0.394 9.471 14.883 1.00 86.19 198 ARG A O 1
ATOM 1509 N N . GLU A 1 199 ? -1.119 8.685 16.331 1.00 86.88 199 GLU A N 1
ATOM 1510 C CA . GLU A 1 199 ? -1.206 9.946 17.083 1.00 86.88 199 GLU A CA 1
ATOM 1511 C C . GLU A 1 199 ? 0.094 10.271 17.850 1.00 86.88 199 GLU A C 1
ATOM 1513 O O . GLU A 1 199 ? 0.506 11.430 17.947 1.00 86.88 199 GLU A O 1
ATOM 1518 N N . VAL A 1 200 ? 0.844 9.249 18.283 1.00 83.94 200 VAL A N 1
ATOM 1519 C CA . VAL A 1 200 ? 2.208 9.423 18.825 1.00 83.94 200 VAL A CA 1
ATOM 1520 C C . VAL A 1 200 ? 3.187 9.971 17.769 1.00 83.94 200 VAL A C 1
ATOM 1522 O O . VAL A 1 200 ? 4.134 10.673 18.121 1.00 83.94 200 VAL A O 1
ATOM 1525 N N . LEU A 1 201 ? 2.963 9.715 16.475 1.00 82.06 201 LEU A N 1
ATOM 1526 C CA . LEU A 1 201 ? 3.762 10.301 15.388 1.00 82.06 201 LEU A CA 1
ATOM 1527 C C . LEU A 1 201 ? 3.336 11.744 15.082 1.00 82.06 201 LEU A C 1
ATOM 1529 O O . LEU A 1 201 ? 4.185 12.628 14.948 1.00 82.06 201 LEU A O 1
ATOM 1533 N N . ARG A 1 202 ? 2.023 11.995 15.008 1.00 82.44 202 ARG A N 1
ATOM 1534 C CA . ARG A 1 202 ? 1.437 13.323 14.751 1.00 82.44 202 ARG A CA 1
ATOM 1535 C C . ARG A 1 202 ? 1.853 14.345 15.804 1.00 82.44 202 ARG A C 1
ATOM 1537 O O . ARG A 1 202 ? 2.349 15.415 15.455 1.00 82.44 202 ARG A O 1
ATOM 1544 N N . SER A 1 203 ? 1.736 13.989 17.082 1.00 82.25 203 SER A N 1
ATOM 1545 C CA . SER A 1 203 ? 2.150 14.838 18.205 1.00 82.25 203 SER A CA 1
ATOM 1546 C C . SER A 1 203 ? 3.633 15.237 18.129 1.00 82.25 203 SER A C 1
ATOM 1548 O O . SER A 1 203 ? 3.939 16.428 18.198 1.00 82.25 203 SER A O 1
ATOM 1550 N N . ARG A 1 204 ? 4.550 14.293 17.863 1.00 79.62 204 ARG A N 1
ATOM 1551 C CA . ARG A 1 204 ? 5.996 14.574 17.688 1.00 79.62 204 ARG A CA 1
ATOM 1552 C C . ARG A 1 204 ? 6.303 15.509 16.517 1.00 79.62 204 ARG A C 1
ATOM 1554 O O . ARG A 1 204 ? 7.237 16.308 16.598 1.00 79.62 204 ARG A O 1
ATOM 1561 N N . LEU A 1 205 ? 5.529 15.433 15.433 1.00 74.94 205 LEU A N 1
ATOM 1562 C CA . LEU A 1 205 ? 5.637 16.372 14.313 1.00 74.94 205 LEU A CA 1
ATOM 1563 C C . LEU A 1 205 ? 5.103 17.765 14.705 1.00 74.94 205 LEU A C 1
ATOM 1565 O O . LEU A 1 205 ? 5.750 18.772 14.414 1.00 74.94 205 LEU A O 1
ATOM 1569 N N . GLY A 1 206 ? 3.983 17.834 15.431 1.00 70.19 206 GLY A N 1
ATOM 1570 C CA . GLY A 1 206 ? 3.367 19.086 15.893 1.00 70.19 206 GLY A CA 1
ATOM 1571 C C . GLY A 1 206 ? 4.181 19.854 16.946 1.00 70.19 206 GLY A C 1
ATOM 1572 O O . GLY A 1 206 ? 4.253 21.088 16.897 1.00 70.19 206 GLY A O 1
ATOM 1573 N N . GLU A 1 207 ? 4.862 19.160 17.865 1.00 62.34 207 GLU A N 1
ATOM 1574 C CA . GLU A 1 207 ? 5.755 19.780 18.862 1.00 62.34 207 GLU A CA 1
ATOM 1575 C C . GLU A 1 207 ? 6.836 20.650 18.206 1.00 62.34 207 GLU A C 1
ATOM 1577 O O . GLU A 1 207 ? 7.156 21.746 18.686 1.00 62.34 207 GLU A O 1
ATOM 1582 N N . ARG A 1 208 ? 7.353 20.194 17.061 1.00 60.47 208 ARG A N 1
ATOM 1583 C CA . ARG A 1 208 ? 8.371 20.883 16.268 1.00 60.47 208 ARG A CA 1
ATOM 1584 C C . ARG A 1 208 ? 7.878 22.216 15.711 1.00 60.47 208 ARG A C 1
ATOM 1586 O O . ARG A 1 208 ? 8.599 23.212 15.799 1.00 60.47 208 ARG A O 1
ATOM 1593 N N . ASP A 1 209 ? 6.650 22.274 15.200 1.00 55.81 209 ASP A N 1
ATOM 1594 C CA . ASP A 1 209 ? 6.051 23.523 14.713 1.00 55.81 209 ASP A CA 1
ATOM 1595 C C . ASP A 1 209 ? 5.722 24.484 15.863 1.00 55.81 209 ASP A C 1
ATOM 1597 O O . ASP A 1 209 ? 5.914 25.701 15.742 1.00 55.81 209 ASP A O 1
ATOM 1601 N N . GLY A 1 210 ? 5.348 23.949 17.031 1.00 54.94 210 GLY A N 1
ATOM 1602 C CA . GLY A 1 210 ? 5.269 24.706 18.281 1.00 54.94 210 GLY A CA 1
ATOM 1603 C C . GLY A 1 210 ? 6.612 25.342 18.669 1.00 54.94 210 GLY A C 1
ATOM 1604 O O . GLY A 1 210 ? 6.684 26.551 18.927 1.00 54.94 210 GLY A O 1
ATOM 1605 N N . ALA A 1 211 ? 7.696 24.564 18.658 1.00 53.12 211 ALA A N 1
ATOM 1606 C CA . ALA A 1 211 ? 9.052 25.034 18.947 1.00 53.12 211 ALA A CA 1
ATOM 1607 C C . ALA A 1 211 ? 9.562 26.043 17.896 1.00 53.12 211 ALA A C 1
ATOM 1609 O O . ALA A 1 211 ? 10.146 27.074 18.249 1.00 53.12 211 ALA A O 1
ATOM 1610 N N . GLY A 1 212 ? 9.281 25.802 16.613 1.00 50.97 212 GLY A N 1
ATOM 1611 C CA . GLY A 1 212 ? 9.607 26.686 15.494 1.00 50.97 212 GLY A CA 1
ATOM 1612 C C . GLY A 1 212 ? 8.897 28.039 15.583 1.00 50.97 212 GLY A C 1
ATOM 1613 O O . GLY A 1 212 ? 9.548 29.085 15.482 1.00 50.97 212 GLY A O 1
ATOM 1614 N N . ARG A 1 213 ? 7.584 28.045 15.866 1.00 49.69 213 ARG A N 1
ATOM 1615 C CA . ARG A 1 213 ? 6.812 29.274 16.133 1.00 49.69 213 ARG A CA 1
ATOM 1616 C C . ARG A 1 213 ? 7.365 30.037 17.341 1.00 49.69 213 ARG A C 1
ATOM 1618 O O . ARG A 1 213 ? 7.541 31.254 17.249 1.00 49.69 213 ARG A O 1
ATOM 1625 N N . ARG A 1 214 ? 7.712 29.351 18.441 1.00 48.44 214 ARG A N 1
ATOM 1626 C CA . ARG A 1 214 ? 8.338 29.984 19.621 1.00 48.44 214 ARG A CA 1
ATOM 1627 C C . ARG A 1 214 ? 9.689 30.625 19.277 1.00 48.44 214 ARG A C 1
ATOM 1629 O O . ARG A 1 214 ? 9.882 31.798 19.593 1.00 48.44 214 ARG A O 1
ATOM 1636 N N . ARG A 1 215 ? 10.587 29.929 18.564 1.00 48.47 215 ARG A N 1
ATOM 1637 C CA . ARG A 1 215 ? 11.887 30.489 18.134 1.00 48.47 215 ARG A CA 1
ATOM 1638 C C . ARG A 1 215 ? 11.730 31.711 17.220 1.00 48.47 215 ARG A C 1
ATOM 1640 O O . ARG A 1 215 ? 12.383 32.725 17.462 1.00 48.47 215 ARG A O 1
ATOM 1647 N N . ARG A 1 216 ? 10.824 31.677 16.232 1.00 48.19 216 ARG A N 1
ATOM 1648 C CA . ARG A 1 216 ? 10.561 32.839 15.355 1.00 48.19 216 ARG A CA 1
ATOM 1649 C C . ARG A 1 216 ? 10.045 34.060 16.130 1.00 48.19 216 ARG A C 1
ATOM 1651 O O . ARG A 1 216 ? 10.452 35.176 15.822 1.00 48.19 216 ARG A O 1
ATOM 1658 N N . ARG A 1 217 ? 9.226 33.862 17.172 1.00 47.31 217 ARG A N 1
ATOM 1659 C CA . ARG A 1 217 ? 8.670 34.953 17.999 1.00 47.31 217 ARG A CA 1
ATOM 1660 C C . ARG A 1 217 ? 9.716 35.677 18.865 1.00 47.3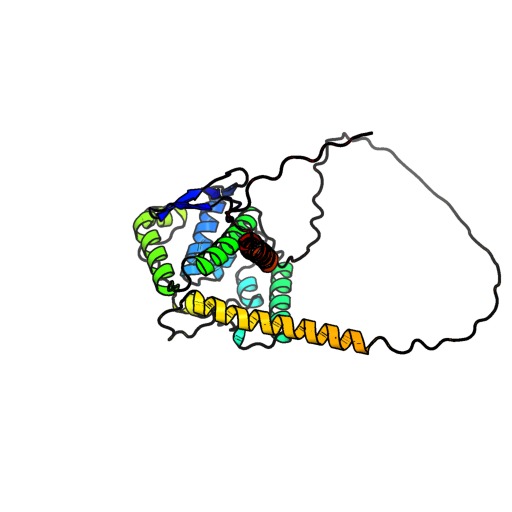1 217 ARG A C 1
ATOM 1662 O O . ARG A 1 217 ? 9.511 36.844 19.177 1.00 47.31 217 ARG A O 1
ATOM 1669 N N . PHE A 1 218 ? 10.839 35.033 19.200 1.00 46.81 218 PHE A N 1
ATOM 1670 C CA . PHE A 1 218 ? 11.953 35.655 19.940 1.00 46.81 218 PHE A CA 1
ATOM 1671 C C . PHE A 1 218 ? 13.079 36.218 19.049 1.00 46.81 218 PHE A C 1
ATOM 1673 O O . PHE A 1 218 ? 13.878 37.021 19.524 1.00 46.81 218 PHE A O 1
ATOM 1680 N N . GLY A 1 219 ? 13.136 35.862 17.760 1.00 41.38 219 GLY A N 1
ATOM 1681 C CA . GLY A 1 219 ? 14.139 36.388 16.818 1.00 41.38 219 GLY A CA 1
ATOM 1682 C C . GLY A 1 219 ? 13.876 37.813 16.303 1.00 41.38 219 GLY A C 1
ATOM 1683 O O . GLY A 1 219 ? 14.766 38.434 15.725 1.00 41.38 219 GLY A O 1
ATOM 1684 N N . GLY A 1 220 ? 12.670 38.355 16.503 1.00 41.06 220 GLY A N 1
ATOM 1685 C CA . GLY A 1 220 ? 12.223 39.652 15.970 1.00 41.06 220 GLY A CA 1
ATOM 1686 C C . GLY A 1 220 ? 12.757 40.893 16.702 1.00 41.06 220 GLY A C 1
ATOM 1687 O O . GLY A 1 220 ? 11.979 41.793 17.007 1.00 41.06 220 GLY A O 1
ATOM 1688 N N . GLY A 1 221 ? 14.054 40.953 17.023 1.00 45.88 221 GLY A N 1
ATOM 1689 C CA . GLY A 1 221 ? 14.634 41.993 17.882 1.00 45.88 221 GLY A CA 1
ATOM 1690 C C . GLY A 1 221 ? 15.814 42.763 17.276 1.00 45.88 221 GLY A C 1
ATOM 1691 O O . GLY A 1 221 ? 16.851 42.184 16.977 1.00 45.88 221 GLY A O 1
ATOM 1692 N N . ARG A 1 222 ? 15.700 44.101 17.239 1.00 42.34 222 ARG A N 1
ATOM 1693 C CA . ARG A 1 222 ? 16.795 45.084 17.033 1.00 42.34 222 ARG A CA 1
ATOM 1694 C C . ARG A 1 222 ? 17.468 45.127 15.644 1.00 42.34 222 ARG A C 1
ATOM 1696 O O . ARG A 1 222 ? 18.674 44.917 15.523 1.00 42.34 222 ARG A O 1
ATOM 1703 N N . ARG A 1 223 ? 16.765 45.651 14.630 1.00 39.69 223 ARG A N 1
ATOM 1704 C CA . ARG A 1 223 ? 17.453 46.474 13.610 1.00 39.69 223 ARG A CA 1
ATOM 1705 C C . ARG A 1 223 ? 17.789 47.836 14.233 1.00 39.69 223 ARG A C 1
ATOM 1707 O O . ARG A 1 223 ? 16.885 48.605 14.541 1.00 39.69 223 ARG A O 1
ATOM 1714 N N . ARG A 1 224 ? 19.077 48.130 14.457 1.00 37.44 224 ARG A N 1
ATOM 1715 C CA . ARG A 1 224 ? 19.530 49.480 14.850 1.00 37.44 224 ARG A CA 1
ATOM 1716 C C . ARG A 1 224 ? 19.434 50.421 13.647 1.00 37.44 224 ARG A C 1
ATOM 1718 O O . ARG A 1 224 ? 19.930 50.083 12.576 1.00 37.44 224 ARG A O 1
ATOM 1725 N N . ALA A 1 225 ? 18.858 51.605 13.841 1.00 33.53 225 ALA A N 1
ATOM 1726 C CA . ALA A 1 225 ? 18.922 52.674 12.850 1.00 33.53 225 ALA A CA 1
ATOM 1727 C C . ALA A 1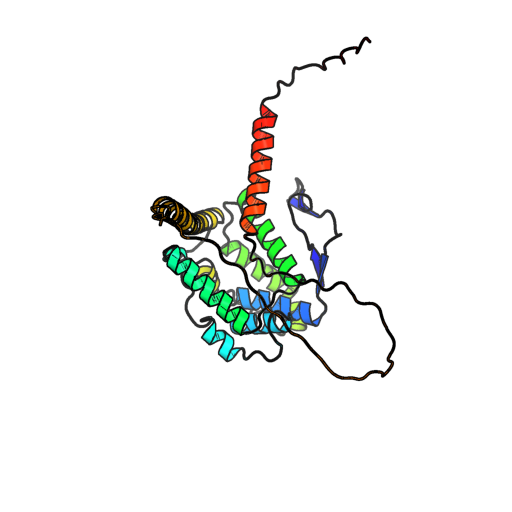 225 ? 20.363 53.198 12.687 1.00 33.53 225 ALA A C 1
ATOM 1729 O O . ALA A 1 225 ? 21.142 53.216 13.643 1.00 33.53 225 ALA A O 1
ATOM 1730 N N . ARG A 1 226 ? 20.692 53.670 11.480 1.00 34.53 226 ARG A N 1
ATOM 1731 C CA . ARG A 1 226 ? 21.818 54.577 11.211 1.00 34.53 226 ARG A CA 1
ATOM 1732 C C . ARG A 1 226 ? 21.245 55.881 10.635 1.00 34.53 226 ARG A C 1
ATOM 1734 O O . ARG A 1 226 ? 20.321 55.788 9.827 1.00 34.53 226 ARG A O 1
ATOM 1741 N N . PRO A 1 227 ? 21.746 57.066 11.028 1.00 33.59 227 PRO A N 1
ATOM 1742 C CA . PRO A 1 227 ? 21.368 58.324 10.385 1.00 33.59 227 PRO A CA 1
ATOM 1743 C C . PRO A 1 227 ? 21.914 58.377 8.948 1.00 33.59 227 PRO A C 1
ATOM 1745 O O . PRO A 1 227 ? 22.924 57.742 8.642 1.00 33.59 227 PRO A O 1
ATOM 1748 N N . GLY A 1 228 ? 21.213 59.092 8.064 1.00 33.03 228 GLY A N 1
ATOM 1749 C CA . GLY A 1 228 ? 21.487 59.100 6.622 1.00 33.03 228 GLY A CA 1
ATOM 1750 C C . GLY A 1 228 ? 22.446 60.196 6.144 1.00 33.03 228 GLY A C 1
ATOM 1751 O O . GLY A 1 228 ? 22.843 61.077 6.904 1.00 33.03 228 GLY A O 1
ATOM 1752 N N . ALA A 1 229 ? 22.764 60.153 4.847 1.00 31.33 229 ALA A N 1
ATOM 1753 C CA . ALA A 1 229 ? 23.481 61.197 4.119 1.00 31.33 229 ALA A CA 1
ATOM 1754 C C . ALA A 1 229 ? 22.929 61.354 2.684 1.00 31.33 229 ALA A C 1
ATOM 1756 O O . ALA A 1 229 ? 22.283 60.456 2.155 1.00 31.33 229 ALA A O 1
ATOM 1757 N N . MET A 1 230 ? 23.174 62.539 2.124 1.00 30.34 230 MET A N 1
ATOM 1758 C CA . MET A 1 230 ? 22.667 63.168 0.891 1.00 30.34 230 MET A CA 1
ATOM 1759 C C . MET A 1 230 ? 22.479 62.336 -0.400 1.00 30.34 230 MET A C 1
ATOM 1761 O O . MET A 1 230 ? 23.161 61.350 -0.655 1.00 30.34 230 MET A O 1
ATOM 1765 N N . ARG A 1 231 ? 21.613 62.878 -1.279 1.00 35.28 231 ARG A N 1
ATOM 1766 C CA . ARG A 1 231 ? 21.553 62.616 -2.734 1.00 35.28 231 ARG A CA 1
ATOM 1767 C C . ARG A 1 231 ? 22.903 62.857 -3.434 1.00 35.28 231 ARG A C 1
ATOM 1769 O O . ARG A 1 231 ? 23.637 63.757 -3.025 1.00 35.28 231 ARG A O 1
ATOM 1776 N N . ARG A 1 232 ? 23.079 62.248 -4.615 1.00 30.48 232 ARG A N 1
ATOM 1777 C CA . ARG A 1 232 ? 23.520 62.948 -5.843 1.00 30.48 232 ARG A CA 1
ATOM 1778 C C . ARG A 1 232 ? 23.028 62.225 -7.105 1.00 30.48 232 ARG A C 1
ATOM 1780 O O . ARG A 1 232 ? 22.588 61.083 -7.008 1.00 30.48 232 ARG A O 1
ATOM 1787 N N . GLU A 1 233 ? 23.040 62.936 -8.229 1.00 31.86 233 GLU A N 1
ATOM 1788 C CA . GLU A 1 233 ? 22.584 62.485 -9.555 1.00 31.86 233 GLU A CA 1
ATOM 1789 C C . GLU A 1 233 ? 23.756 62.041 -10.469 1.00 31.86 233 GLU A C 1
ATOM 1791 O O . GLU A 1 233 ? 24.921 62.199 -10.099 1.00 31.86 233 GLU A O 1
ATOM 1796 N N . GLY A 1 234 ? 23.417 61.475 -11.636 1.00 28.78 234 GLY A N 1
ATOM 1797 C CA . GLY A 1 234 ? 24.294 60.908 -12.683 1.00 28.78 234 GLY A CA 1
ATOM 1798 C C . GLY A 1 234 ? 23.710 59.563 -13.172 1.00 28.78 234 GLY A C 1
ATOM 1799 O O . GLY A 1 234 ? 23.294 58.765 -12.336 1.00 28.78 234 GLY A O 1
ATOM 1800 N N . GLU A 1 235 ? 23.421 59.309 -14.457 1.00 29.44 235 GLU A N 1
ATOM 1801 C CA . GLU A 1 235 ? 24.314 59.265 -15.644 1.00 29.44 235 GLU A CA 1
ATOM 1802 C C . GLU A 1 235 ? 25.277 58.057 -15.558 1.00 29.44 235 GLU A C 1
ATOM 1804 O O . GLU A 1 235 ? 25.943 57.882 -14.542 1.00 29.44 235 GLU A O 1
ATOM 1809 N N . GLU A 1 236 ? 25.344 57.114 -16.513 1.00 29.88 236 GLU A N 1
ATOM 1810 C CA . GLU A 1 236 ? 24.930 57.094 -17.938 1.00 29.88 236 GLU A CA 1
ATOM 1811 C C . GLU A 1 236 ? 24.461 55.690 -18.422 1.00 29.88 236 GLU A C 1
ATOM 1813 O O . GLU A 1 236 ? 24.641 54.683 -17.736 1.00 29.88 236 GLU A O 1
ATOM 1818 N N . ARG A 1 237 ? 23.900 55.619 -19.644 1.00 35.25 237 ARG A N 1
ATOM 1819 C CA . ARG A 1 237 ? 23.904 54.423 -20.524 1.00 35.25 237 ARG A CA 1
ATOM 1820 C C . ARG A 1 237 ? 24.855 54.691 -21.704 1.00 35.25 237 ARG A C 1
ATOM 1822 O O . ARG A 1 237 ? 25.015 55.852 -22.072 1.00 35.25 237 ARG A O 1
ATOM 1829 N N . PRO A 1 238 ? 25.445 53.648 -22.312 1.00 37.44 238 PRO A N 1
ATOM 1830 C CA . PRO A 1 238 ? 24.905 53.148 -23.595 1.00 37.44 238 PRO A CA 1
ATOM 1831 C C . PRO A 1 238 ? 24.700 51.602 -23.562 1.00 37.44 238 PRO A C 1
ATOM 1833 O O . PRO A 1 238 ? 25.032 50.977 -22.557 1.00 37.44 238 PRO A O 1
ATOM 1836 N N . GLU A 1 239 ? 24.028 50.882 -24.476 1.00 31.92 239 GLU A N 1
ATOM 1837 C CA . GLU A 1 239 ? 23.908 50.954 -25.956 1.00 31.92 239 GLU A CA 1
ATOM 1838 C C . GLU A 1 239 ? 25.223 50.570 -26.688 1.00 31.92 239 GLU A C 1
ATOM 1840 O O . GLU A 1 239 ? 26.304 50.914 -26.224 1.00 31.92 239 GLU A O 1
ATOM 1845 N N . SER A 1 240 ? 25.245 49.798 -27.790 1.00 32.09 240 SER A N 1
ATOM 1846 C CA . SER A 1 240 ? 24.178 49.196 -28.636 1.00 32.09 240 SER A CA 1
ATOM 1847 C C . SER A 1 240 ? 24.754 48.098 -29.583 1.00 32.09 240 SER A C 1
ATOM 1849 O O . SER A 1 240 ? 25.966 47.896 -29.558 1.00 32.09 240 SER A O 1
ATOM 1851 N N . ASP A 1 241 ? 23.898 47.469 -30.418 1.00 30.47 241 ASP A N 1
ATOM 1852 C CA . ASP A 1 241 ? 24.178 46.859 -31.757 1.00 30.47 241 ASP A CA 1
ATOM 1853 C C . ASP A 1 241 ? 25.103 45.616 -31.881 1.00 30.47 241 ASP A C 1
ATOM 1855 O O . ASP A 1 241 ? 25.942 45.374 -31.019 1.00 30.47 241 ASP A O 1
ATOM 1859 N N . ASP A 1 242 ? 25.093 44.755 -32.924 1.00 31.58 242 ASP A N 1
ATOM 1860 C CA . ASP A 1 242 ? 24.144 44.206 -33.958 1.00 31.58 242 ASP A CA 1
ATOM 1861 C C . ASP A 1 242 ? 24.714 42.748 -34.235 1.00 31.58 242 ASP A C 1
ATOM 1863 O O . ASP A 1 242 ? 25.709 42.373 -33.614 1.00 31.58 242 ASP A O 1
ATOM 1867 N N . ALA A 1 243 ? 24.263 41.795 -35.069 1.00 30.78 243 ALA A N 1
ATOM 1868 C CA . ALA A 1 243 ? 23.341 41.774 -36.199 1.00 30.78 243 ALA A CA 1
ATOM 1869 C C . ALA A 1 243 ? 22.898 40.346 -36.606 1.00 30.78 243 ALA A C 1
ATOM 1871 O O . ALA A 1 243 ? 23.759 39.477 -36.716 1.00 30.78 243 ALA A O 1
ATOM 1872 N N . ARG A 1 244 ? 21.625 40.202 -37.045 1.00 29.77 244 ARG A N 1
ATOM 1873 C CA . ARG A 1 244 ? 21.158 39.353 -38.191 1.00 29.77 244 ARG A CA 1
ATOM 1874 C C . ARG A 1 244 ? 21.328 37.806 -38.075 1.00 29.77 244 ARG A C 1
ATOM 1876 O O . ARG A 1 244 ? 22.168 37.318 -37.342 1.00 29.77 244 ARG A O 1
ATOM 1883 N N . ALA A 1 245 ? 20.573 36.936 -38.767 1.00 29.33 245 ALA A N 1
ATOM 1884 C CA . ALA A 1 245 ? 19.438 37.071 -39.700 1.00 29.33 245 ALA A CA 1
ATOM 1885 C C . ALA A 1 245 ? 18.475 35.849 -39.624 1.00 29.33 245 ALA A C 1
ATOM 1887 O O . ALA A 1 245 ? 18.837 34.791 -39.119 1.00 29.33 245 ALA A O 1
ATOM 1888 N N . ASP A 1 246 ? 17.276 36.028 -40.190 1.00 29.50 246 ASP A N 1
ATOM 1889 C CA . ASP A 1 246 ? 16.194 35.053 -40.485 1.00 29.50 246 ASP A CA 1
ATOM 1890 C C . ASP A 1 246 ? 16.280 34.635 -41.996 1.00 29.50 246 ASP A C 1
ATOM 1892 O O . ASP A 1 246 ? 17.162 35.187 -42.670 1.00 29.50 246 ASP A O 1
ATOM 1896 N N . PRO A 1 247 ? 15.422 33.785 -42.636 1.00 45.34 247 PRO A N 1
ATOM 1897 C CA . PRO A 1 247 ? 14.300 32.946 -42.163 1.00 45.34 247 PRO A CA 1
ATOM 1898 C C . PRO A 1 247 ? 14.314 31.459 -42.630 1.00 45.34 247 PRO A C 1
ATOM 1900 O O . PRO A 1 247 ? 15.142 31.060 -43.449 1.00 45.34 247 PRO A O 1
ATOM 1903 N N . GLY A 1 248 ? 13.350 30.627 -42.176 1.00 27.02 248 GLY A N 1
ATOM 1904 C CA . GLY A 1 248 ? 13.318 29.190 -42.547 1.00 27.02 248 GLY A CA 1
ATOM 1905 C C . GLY A 1 248 ? 12.073 28.314 -42.260 1.00 27.02 248 GLY A C 1
ATOM 1906 O O . GLY A 1 248 ? 12.254 27.157 -41.914 1.00 27.02 248 GLY A O 1
ATOM 1907 N N . THR A 1 249 ? 10.838 28.825 -42.396 1.00 28.64 249 THR A N 1
ATOM 1908 C CA . THR A 1 249 ? 9.550 28.086 -42.630 1.00 28.64 249 THR A CA 1
ATOM 1909 C C . THR A 1 249 ? 9.349 26.626 -42.132 1.00 28.64 249 THR A C 1
ATOM 1911 O O . THR A 1 249 ? 9.946 25.702 -42.681 1.00 28.64 249 THR A O 1
ATOM 1914 N N . GLY A 1 250 ? 8.337 26.357 -41.279 1.00 26.67 250 GLY A N 1
ATOM 1915 C CA . GLY A 1 250 ? 7.936 24.963 -40.971 1.00 26.67 250 GLY A CA 1
ATOM 1916 C C . GLY A 1 250 ? 6.687 24.729 -40.094 1.00 26.67 250 GLY A C 1
ATOM 1917 O O . GLY A 1 250 ? 6.838 24.358 -38.943 1.00 26.67 250 GLY A O 1
ATOM 1918 N N . ALA A 1 251 ? 5.484 24.912 -40.661 1.00 28.67 251 ALA A N 1
ATOM 1919 C CA . ALA A 1 251 ? 4.155 24.376 -40.266 1.00 28.67 251 ALA A CA 1
ATOM 1920 C C . ALA A 1 251 ? 3.788 24.108 -38.773 1.00 28.67 251 ALA A C 1
ATOM 1922 O O . ALA A 1 251 ? 4.366 23.275 -38.084 1.00 28.67 251 ALA A O 1
ATOM 1923 N N . SER A 1 252 ? 2.683 24.714 -38.319 1.00 26.70 252 SER A N 1
ATOM 1924 C CA . SER A 1 252 ? 2.116 24.554 -36.968 1.00 26.70 252 SER A CA 1
ATOM 1925 C C . SER A 1 252 ? 1.316 23.258 -36.743 1.00 26.70 252 SER A C 1
ATOM 1927 O O . SER A 1 252 ? 0.699 22.714 -37.659 1.00 26.70 252 SER A O 1
ATOM 1929 N N . SER A 1 253 ? 1.182 22.854 -35.477 1.00 30.62 253 SER A N 1
ATOM 1930 C CA . SER A 1 253 ? 0.018 22.117 -34.952 1.00 30.62 253 SER A CA 1
ATOM 1931 C C . SER A 1 253 ? -0.238 22.518 -33.486 1.00 30.62 253 SER A C 1
ATOM 1933 O O . SER A 1 253 ? 0.682 23.041 -32.854 1.00 30.62 253 SER A O 1
ATOM 1935 N N . PRO A 1 254 ? -1.471 22.385 -32.955 1.00 30.69 254 PRO A N 1
ATOM 1936 C CA . PRO A 1 254 ? -1.852 23.032 -31.696 1.00 30.69 254 PRO A CA 1
ATOM 1937 C C . PRO A 1 254 ? -1.244 22.341 -30.472 1.00 30.69 254 PRO A C 1
ATOM 1939 O O . PRO A 1 254 ? -1.228 21.115 -30.400 1.00 30.69 254 PRO A O 1
ATOM 1942 N N . GLY A 1 255 ? -0.782 23.127 -29.498 1.00 26.09 255 GLY A N 1
ATOM 1943 C CA . GLY A 1 255 ? -0.265 22.601 -28.235 1.00 26.09 255 GLY A CA 1
ATOM 1944 C C . GLY A 1 255 ? -1.377 22.196 -27.266 1.00 26.09 255 GLY A C 1
ATOM 1945 O O . GLY A 1 255 ? -2.358 22.922 -27.098 1.00 26.09 255 GLY A O 1
ATOM 1946 N N . GLU A 1 256 ? -1.187 21.070 -26.581 1.00 30.78 256 GLU A N 1
ATOM 1947 C CA . GLU A 1 256 ? -1.897 20.778 -25.334 1.00 30.78 256 GLU A CA 1
ATOM 1948 C C . GLU A 1 256 ? -1.372 21.706 -24.216 1.00 30.78 256 GLU A C 1
ATOM 1950 O O . GLU A 1 256 ? -0.183 22.043 -24.213 1.00 30.78 256 GLU A O 1
ATOM 1955 N N . PRO A 1 257 ? -2.213 22.147 -23.261 1.00 30.75 257 PRO A N 1
ATOM 1956 C CA . PRO A 1 257 ? -1.765 23.003 -22.169 1.00 30.75 257 PRO A CA 1
ATOM 1957 C C . PRO A 1 257 ? -0.841 22.225 -21.224 1.00 30.75 257 PRO A C 1
ATOM 1959 O O . PRO A 1 257 ? -1.265 21.287 -20.547 1.00 30.75 257 PRO A O 1
ATOM 1962 N N . GLY A 1 258 ? 0.428 22.633 -21.168 1.00 24.94 258 GLY A N 1
ATOM 1963 C CA . GLY A 1 258 ? 1.418 22.037 -20.278 1.00 24.94 258 GLY A CA 1
ATOM 1964 C C . GLY A 1 258 ? 1.042 22.227 -18.809 1.00 24.94 258 GLY A C 1
ATOM 1965 O O . GLY A 1 258 ? 0.991 23.351 -18.316 1.00 24.94 258 GLY A O 1
ATOM 1966 N N . TYR A 1 259 ? 0.815 21.122 -18.099 1.00 25.91 259 TYR A N 1
ATOM 1967 C CA . TYR A 1 259 ? 0.725 21.128 -16.641 1.00 25.91 259 TYR A CA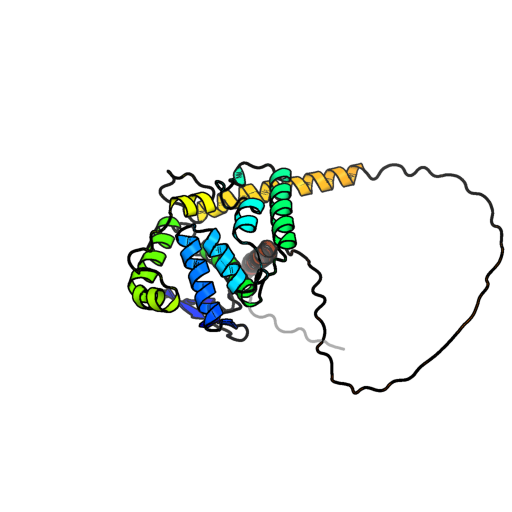 1
ATOM 1968 C C . TYR A 1 259 ? 2.132 21.286 -16.047 1.00 25.91 259 TYR A C 1
ATOM 1970 O O . TYR A 1 259 ? 2.823 20.299 -15.789 1.00 25.91 259 TYR A O 1
ATOM 1978 N N . GLU A 1 260 ? 2.543 22.529 -15.789 1.00 27.86 260 GLU A N 1
ATOM 1979 C CA . GLU A 1 260 ? 3.625 22.825 -14.842 1.00 27.86 260 GLU A CA 1
ATOM 1980 C C . GLU A 1 260 ? 3.136 22.501 -13.420 1.00 27.86 260 GLU A C 1
ATOM 1982 O O . GLU A 1 260 ? 2.676 23.354 -12.663 1.00 27.86 260 GLU A O 1
ATOM 1987 N N . GLY A 1 261 ? 3.161 21.206 -13.095 1.00 26.02 261 GLY A N 1
ATOM 1988 C CA . GLY A 1 261 ? 2.787 20.666 -11.793 1.00 26.02 261 GLY A CA 1
ATOM 1989 C C . GLY A 1 261 ? 3.842 20.987 -10.743 1.00 26.02 261 GLY A C 1
ATOM 1990 O O . GLY A 1 261 ? 4.710 20.160 -10.466 1.00 26.02 261 GLY A O 1
ATOM 1991 N N . ASP A 1 262 ? 3.752 22.184 -10.170 1.00 24.30 262 ASP A N 1
ATOM 1992 C CA . ASP A 1 262 ? 4.576 22.626 -9.048 1.00 24.30 262 ASP A CA 1
ATOM 1993 C C . ASP A 1 262 ? 4.474 21.611 -7.892 1.00 24.30 262 ASP A C 1
ATOM 1995 O O . ASP A 1 262 ? 3.376 21.244 -7.461 1.00 24.30 262 ASP A O 1
ATOM 1999 N N . ALA A 1 263 ? 5.614 21.095 -7.422 1.00 26.58 263 ALA A N 1
ATOM 2000 C CA . ALA A 1 263 ? 5.681 19.888 -6.591 1.00 26.58 263 ALA A CA 1
ATOM 2001 C C . ALA A 1 263 ? 5.350 20.153 -5.108 1.00 26.58 263 ALA A C 1
ATOM 2003 O O . ALA A 1 263 ? 6.154 19.896 -4.205 1.00 26.58 263 ALA A O 1
ATOM 2004 N N . GLN A 1 264 ? 4.149 20.669 -4.843 1.00 23.70 264 GLN A N 1
ATOM 2005 C CA . GLN A 1 264 ? 3.624 20.834 -3.492 1.00 23.70 264 GLN A CA 1
ATOM 2006 C C . GLN A 1 264 ? 3.269 19.464 -2.902 1.00 23.70 264 GLN A C 1
ATOM 2008 O O . GLN A 1 264 ? 2.285 18.825 -3.275 1.00 23.70 264 GLN A O 1
ATOM 2013 N N . VAL A 1 265 ? 4.099 19.009 -1.961 1.00 27.12 265 VAL A N 1
ATOM 2014 C CA . VAL A 1 265 ? 3.855 17.806 -1.154 1.00 27.12 265 VAL A CA 1
ATOM 2015 C C . VAL A 1 265 ? 2.737 18.113 -0.152 1.00 27.12 265 VAL A C 1
ATOM 2017 O O . VAL A 1 265 ? 2.993 18.431 1.011 1.00 27.12 265 VAL A O 1
ATOM 2020 N N . ASN A 1 266 ? 1.491 18.078 -0.626 1.00 28.27 266 ASN A N 1
ATOM 2021 C CA . ASN A 1 266 ? 0.322 18.365 0.198 1.00 28.27 266 ASN A CA 1
ATOM 2022 C C . ASN A 1 266 ? 0.099 17.283 1.259 1.00 28.27 266 ASN A C 1
ATOM 2024 O O . ASN A 1 266 ? 0.259 16.084 1.024 1.00 28.27 266 ASN A O 1
ATOM 2028 N N . VAL A 1 267 ? -0.322 17.726 2.443 1.00 31.50 267 VAL A N 1
ATOM 2029 C CA . VAL A 1 267 ? -0.611 16.870 3.598 1.00 31.50 267 VAL A CA 1
ATOM 2030 C C . VAL A 1 267 ? -2.040 16.330 3.465 1.00 31.50 267 VAL A C 1
ATOM 2032 O O . VAL A 1 267 ? -2.931 16.690 4.228 1.00 31.50 267 VAL A O 1
ATOM 2035 N N . VAL A 1 268 ? -2.262 15.470 2.463 1.00 35.62 268 VAL A N 1
ATOM 2036 C CA . VAL A 1 268 ? -3.594 14.972 2.045 1.00 35.62 268 VAL A CA 1
ATOM 2037 C C . VAL A 1 268 ? -4.374 14.290 3.184 1.00 35.62 268 VAL A C 1
ATOM 2039 O O . VAL A 1 268 ? -5.601 14.302 3.184 1.00 35.62 268 VAL A O 1
ATOM 2042 N N . GLY A 1 269 ? -3.685 13.754 4.198 1.00 31.78 269 GLY A N 1
ATOM 2043 C CA . GLY A 1 269 ? -4.334 13.208 5.396 1.00 31.78 269 GLY A CA 1
ATOM 2044 C C . GLY A 1 269 ? -5.049 14.250 6.271 1.00 31.78 269 GLY A C 1
ATOM 2045 O O . GLY A 1 269 ? -5.983 13.889 6.975 1.00 31.78 269 GLY A O 1
ATOM 2046 N N . GLY A 1 270 ? -4.648 15.526 6.224 1.00 31.28 270 GLY A N 1
ATOM 2047 C CA . GLY A 1 270 ? -5.250 16.585 7.042 1.00 31.28 270 GLY A CA 1
ATOM 2048 C C . GLY A 1 270 ? -6.565 17.125 6.477 1.00 31.28 270 GLY A C 1
ATOM 2049 O O . GLY A 1 270 ? -7.490 17.395 7.232 1.00 31.28 270 GLY A O 1
ATOM 2050 N N . GLU A 1 271 ? -6.683 17.249 5.153 1.00 33.66 271 GLU A N 1
ATOM 2051 C CA . GLU A 1 271 ? -7.875 17.828 4.507 1.00 33.66 271 GLU A CA 1
ATOM 2052 C C . GLU A 1 271 ? -9.115 16.933 4.674 1.00 33.66 271 GLU A C 1
ATOM 2054 O O . GLU A 1 271 ? -10.214 17.432 4.910 1.00 33.66 271 GLU A O 1
ATOM 2059 N N . ALA A 1 272 ? -8.937 15.608 4.631 1.00 35.88 272 ALA A N 1
ATOM 2060 C CA . ALA A 1 272 ? -10.011 14.647 4.890 1.00 35.88 272 ALA A CA 1
ATOM 2061 C C . ALA A 1 272 ? -10.487 14.665 6.356 1.00 35.88 272 ALA A C 1
ATOM 2063 O O . ALA A 1 272 ? -11.672 14.480 6.623 1.00 35.88 272 ALA A O 1
ATOM 2064 N N . GLU A 1 273 ? -9.572 14.903 7.297 1.00 40.09 273 GLU A N 1
ATOM 2065 C CA . GLU A 1 273 ? -9.852 14.951 8.735 1.00 40.09 273 GLU A CA 1
ATOM 2066 C C . GLU A 1 273 ? -10.530 16.274 9.129 1.00 40.09 273 GLU A C 1
ATOM 2068 O O . GLU A 1 273 ? -11.527 16.259 9.845 1.00 40.09 273 GLU A O 1
ATOM 2073 N N . ILE A 1 274 ? -10.089 17.401 8.554 1.00 38.66 274 ILE A N 1
ATOM 2074 C CA . ILE A 1 274 ? -10.764 18.706 8.673 1.00 38.66 274 ILE A CA 1
ATOM 2075 C C . ILE A 1 274 ? -12.194 18.628 8.122 1.00 38.66 274 ILE A C 1
ATOM 2077 O O . ILE A 1 274 ? -13.128 19.026 8.809 1.00 38.66 274 ILE A O 1
ATOM 2081 N N . ALA A 1 275 ? -12.397 18.048 6.934 1.00 37.78 275 ALA A N 1
ATOM 2082 C CA . ALA A 1 275 ? -13.731 17.913 6.340 1.00 37.78 275 ALA A CA 1
ATOM 2083 C C . ALA A 1 275 ? -14.674 16.980 7.133 1.00 37.78 275 ALA A C 1
ATOM 2085 O O . ALA A 1 275 ? -15.898 17.098 7.025 1.00 37.78 275 ALA A O 1
ATOM 2086 N N . LEU A 1 276 ? -14.130 16.049 7.926 1.00 43.03 276 LEU A N 1
ATOM 2087 C CA . LEU A 1 276 ? -14.905 15.231 8.862 1.00 43.03 276 LEU A CA 1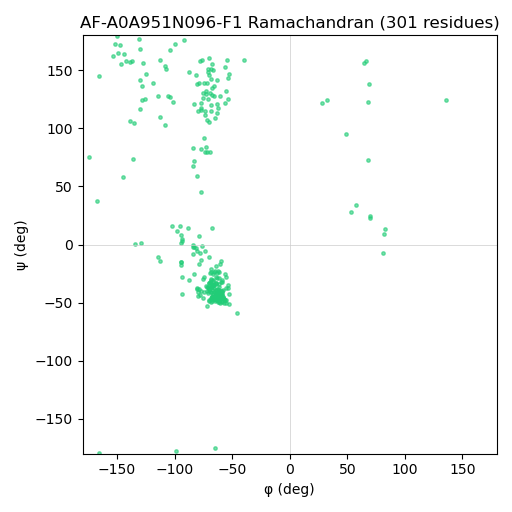
ATOM 2088 C C . LEU A 1 276 ? -15.255 16.010 10.136 1.00 43.03 276 LEU A C 1
ATOM 2090 O O . LEU A 1 276 ? -16.410 15.968 10.559 1.00 43.03 276 LEU A O 1
ATOM 2094 N N . GLU A 1 277 ? -14.305 16.754 10.705 1.00 41.09 277 GLU A N 1
ATOM 2095 C CA . GLU A 1 277 ? -14.518 17.528 11.934 1.00 41.09 277 GLU A CA 1
ATOM 2096 C C . GLU A 1 277 ? -15.445 18.738 11.700 1.00 41.09 277 GLU A C 1
ATOM 2098 O O . GLU A 1 277 ? -16.369 18.953 12.480 1.00 41.09 277 GLU A O 1
ATOM 2103 N N . GLU A 1 278 ? -15.320 19.454 10.574 1.00 45.69 278 GLU A N 1
ATOM 2104 C CA . GLU A 1 278 ? -16.264 20.514 10.166 1.00 45.69 278 GLU A CA 1
ATOM 2105 C C . GLU A 1 278 ? -17.691 19.967 9.990 1.00 45.69 278 GLU A C 1
ATOM 2107 O O . GLU A 1 278 ? -18.663 20.563 10.458 1.00 45.69 278 GLU A O 1
ATOM 2112 N N . LYS A 1 279 ? -17.835 18.795 9.354 1.00 49.41 279 LYS A N 1
ATOM 2113 C CA . LYS A 1 279 ? -19.141 18.145 9.164 1.00 49.41 279 LYS A CA 1
ATOM 2114 C C . LYS A 1 279 ? -19.735 17.651 10.485 1.00 49.41 279 LYS A C 1
ATOM 2116 O O . LYS A 1 279 ? -20.953 17.681 10.653 1.00 49.41 279 LYS A O 1
ATOM 2121 N N . ARG A 1 280 ? -18.892 17.203 11.416 1.00 52.16 280 ARG A N 1
ATOM 2122 C CA . ARG A 1 280 ? -19.294 16.822 12.770 1.00 52.16 280 ARG A CA 1
ATOM 2123 C C . ARG A 1 280 ? -19.753 18.040 13.569 1.00 52.16 280 ARG A C 1
ATOM 2125 O O . ARG A 1 280 ? -20.846 18.002 14.126 1.00 52.16 280 ARG A O 1
ATOM 2132 N N . GLN A 1 281 ? -18.982 19.125 13.563 1.00 46.22 281 GLN A N 1
ATOM 2133 C CA . GLN A 1 281 ? -19.346 20.368 14.239 1.00 46.22 281 GLN A CA 1
ATOM 2134 C C . GLN A 1 281 ? -20.668 20.932 13.690 1.00 46.22 281 GLN A C 1
ATOM 2136 O O . GLN A 1 281 ? -21.537 21.299 14.472 1.00 46.22 281 GLN A O 1
ATOM 2141 N N . ALA A 1 282 ? -20.894 20.886 12.373 1.00 48.97 282 ALA A N 1
ATOM 2142 C CA . ALA A 1 282 ? -22.169 21.286 11.770 1.00 48.97 282 ALA A CA 1
ATOM 2143 C C . ALA A 1 282 ? -23.373 20.415 12.203 1.00 48.97 282 ALA A C 1
ATOM 2145 O O . ALA A 1 282 ? -24.502 20.905 12.243 1.00 48.97 282 ALA A O 1
ATOM 2146 N N . LEU A 1 283 ? -23.157 19.137 12.543 1.00 46.84 283 LEU A N 1
ATOM 2147 C CA . LEU A 1 283 ? -24.196 18.258 13.099 1.00 46.84 283 LEU A CA 1
ATOM 2148 C C . LEU A 1 283 ? -24.443 18.529 14.592 1.00 46.84 283 LEU A C 1
ATOM 2150 O O . LEU A 1 283 ? -25.593 18.510 15.026 1.00 46.84 283 LEU A O 1
ATOM 2154 N N . GLU A 1 284 ? -23.390 18.810 15.363 1.00 52.22 284 GLU A N 1
ATOM 2155 C CA . GLU A 1 284 ? -23.491 19.160 16.787 1.00 52.22 284 GLU A CA 1
ATOM 2156 C C . GLU A 1 284 ? -24.130 20.556 16.982 1.00 52.22 284 GLU A C 1
ATOM 2158 O O . GLU A 1 284 ? -24.985 20.720 17.851 1.00 52.22 284 GLU A O 1
ATOM 2163 N N . GLU A 1 285 ? -23.829 21.535 16.118 1.00 52.47 285 GLU A N 1
ATOM 2164 C CA . GLU A 1 285 ? -24.485 22.855 16.093 1.00 52.47 285 GLU A CA 1
ATOM 2165 C C . GLU A 1 285 ? -25.927 22.787 15.550 1.00 52.47 285 GLU A C 1
ATOM 2167 O O . GLU A 1 285 ? -26.817 23.471 16.060 1.00 52.47 285 GLU A O 1
ATOM 2172 N N . GLY A 1 286 ? -26.196 21.922 14.563 1.00 45.50 286 GLY A N 1
ATOM 2173 C CA . GLY A 1 286 ? -27.540 21.706 14.013 1.00 45.50 286 GLY A CA 1
ATOM 2174 C C . GLY A 1 286 ? -28.521 21.025 14.978 1.00 45.50 286 GLY A C 1
ATOM 2175 O O . GLY A 1 286 ? -29.732 21.206 14.852 1.00 45.50 286 GLY A O 1
ATOM 2176 N N . ALA A 1 287 ? -28.022 20.284 15.973 1.00 45.38 287 ALA A N 1
ATOM 2177 C CA . ALA A 1 287 ? -28.839 19.587 16.970 1.00 45.38 287 ALA A CA 1
ATOM 2178 C C . ALA A 1 287 ? -29.482 20.512 18.029 1.00 45.38 287 ALA A C 1
ATOM 2180 O O . ALA A 1 287 ? -30.279 20.046 18.842 1.00 45.38 287 ALA A O 1
ATOM 2181 N N . GLY A 1 288 ? -29.159 21.812 18.029 1.00 40.25 288 GLY A N 1
ATOM 2182 C CA . GLY A 1 288 ? -29.721 22.806 18.953 1.00 40.25 288 GLY A CA 1
ATOM 2183 C C . GLY A 1 288 ? -31.074 23.408 18.544 1.00 40.25 288 GLY A C 1
ATOM 2184 O O . GLY A 1 288 ? -31.586 24.267 19.260 1.00 40.25 288 GLY A O 1
ATOM 2185 N N . ALA A 1 289 ? -31.643 23.015 17.399 1.00 44.94 289 ALA A N 1
ATOM 2186 C CA . ALA A 1 289 ? -32.914 23.548 16.908 1.00 44.94 289 ALA A CA 1
ATOM 2187 C C . ALA A 1 289 ? -34.127 22.847 17.553 1.00 44.94 289 ALA A C 1
ATOM 2189 O O . ALA A 1 289 ? -34.305 21.639 17.409 1.00 44.94 289 ALA A O 1
ATOM 2190 N N . ASP A 1 290 ? -34.977 23.622 18.232 1.00 46.59 290 ASP A N 1
ATOM 2191 C CA . ASP A 1 290 ? -36.220 23.145 18.851 1.00 46.59 290 ASP A CA 1
ATOM 2192 C C . ASP A 1 290 ? -37.210 22.622 17.781 1.00 46.59 290 ASP A C 1
ATOM 2194 O O . ASP A 1 290 ? -37.596 23.388 16.890 1.00 46.59 290 ASP A O 1
ATOM 2198 N N . PRO A 1 291 ? -37.634 21.342 17.832 1.00 47.62 291 PRO A N 1
ATOM 2199 C CA . PRO A 1 291 ? -38.523 20.760 16.829 1.00 47.62 291 PRO A CA 1
ATOM 2200 C C . PRO A 1 291 ? -39.967 21.289 16.867 1.00 47.62 291 PRO A C 1
ATOM 2202 O O . PRO A 1 291 ? -40.710 21.010 15.926 1.00 47.62 291 PRO A O 1
ATOM 2205 N N . ASP A 1 292 ? -40.380 22.038 17.899 1.00 43.19 292 ASP A N 1
ATOM 2206 C CA . ASP A 1 292 ? -41.739 22.608 18.014 1.00 43.19 292 ASP A CA 1
ATOM 2207 C C . ASP A 1 292 ? -41.839 24.051 17.453 1.00 43.19 292 ASP A C 1
ATOM 2209 O O . ASP A 1 292 ? -42.885 24.704 17.505 1.00 43.19 292 ASP A O 1
ATOM 2213 N N . ALA A 1 293 ? -40.751 24.569 16.863 1.00 44.78 293 ALA A N 1
ATOM 2214 C CA . ALA A 1 293 ? -40.686 25.896 16.248 1.00 44.78 293 ALA A CA 1
ATOM 2215 C C . ALA A 1 293 ? -41.437 25.967 14.896 1.00 44.78 293 ALA A C 1
ATOM 2217 O O . ALA A 1 293 ? -40.845 25.923 13.814 1.00 44.78 293 ALA A O 1
ATOM 2218 N N . GLY A 1 294 ? -42.766 26.100 14.958 1.00 43.19 294 GLY A N 1
ATOM 2219 C CA . GLY A 1 294 ? -43.640 26.253 13.788 1.00 43.19 294 GLY A CA 1
ATOM 2220 C C . GLY A 1 294 ? -43.281 27.445 12.870 1.00 43.19 294 GLY A C 1
ATOM 2221 O O . GLY A 1 294 ? -42.721 28.443 13.326 1.00 43.19 294 GLY A O 1
ATOM 2222 N N . PRO A 1 295 ? -43.607 27.376 11.563 1.00 40.16 295 PRO A N 1
ATOM 2223 C CA . PRO A 1 295 ? -43.049 28.273 10.549 1.00 40.16 295 PRO A CA 1
ATOM 2224 C C . PRO A 1 295 ? -43.508 29.733 10.685 1.00 40.16 295 PRO A C 1
ATOM 2226 O O . PRO A 1 295 ? -44.687 30.060 10.528 1.00 40.16 295 PRO A O 1
ATOM 2229 N N . THR A 1 296 ? -42.544 30.633 10.886 1.00 43.22 296 THR A N 1
ATOM 2230 C CA . THR A 1 296 ? -42.756 32.086 10.938 1.00 43.22 296 THR A CA 1
ATOM 2231 C C . THR A 1 296 ? -43.215 32.633 9.574 1.00 43.22 296 THR A C 1
ATOM 2233 O O . THR A 1 296 ? -42.532 32.402 8.573 1.00 43.22 296 THR A O 1
ATOM 2236 N N . PRO A 1 297 ? -44.326 33.390 9.487 1.00 39.25 297 PRO A N 1
ATOM 2237 C CA . PRO A 1 297 ? -44.776 33.973 8.223 1.00 39.25 297 PRO A CA 1
ATOM 2238 C C . PRO A 1 297 ? -43.847 35.113 7.755 1.00 39.25 297 PRO A C 1
ATOM 2240 O O . PRO A 1 297 ? -43.290 35.834 8.587 1.00 39.25 297 PRO A O 1
ATOM 2243 N N . PRO A 1 298 ? -43.690 35.325 6.433 1.00 40.97 298 PRO A N 1
ATOM 2244 C CA . PRO A 1 298 ? -42.807 36.358 5.898 1.00 40.97 298 PRO A CA 1
ATOM 2245 C C . PRO A 1 298 ? -43.321 37.769 6.211 1.00 40.97 298 PRO A C 1
ATOM 2247 O O . PRO A 1 298 ? -44.496 38.082 6.012 1.00 40.97 298 PRO A O 1
ATOM 2250 N N . ALA A 1 299 ? -42.421 38.645 6.663 1.00 38.66 299 ALA A N 1
ATOM 2251 C CA . ALA A 1 299 ? -42.741 40.038 6.949 1.00 38.66 299 ALA A CA 1
ATOM 2252 C C . ALA A 1 299 ? -43.028 40.826 5.658 1.00 38.66 299 ALA A C 1
ATOM 2254 O O . ALA A 1 299 ? -42.239 40.809 4.714 1.00 38.66 299 ALA A O 1
ATOM 2255 N N . ALA A 1 300 ? -44.145 41.555 5.629 1.00 38.59 300 ALA A N 1
ATOM 2256 C CA . ALA A 1 300 ? -44.513 42.391 4.493 1.00 38.59 300 ALA A CA 1
ATOM 2257 C C . ALA A 1 300 ? -43.644 43.661 4.426 1.00 38.59 300 ALA A C 1
ATOM 2259 O O . ALA A 1 300 ? -43.746 44.542 5.281 1.00 38.59 300 ALA A O 1
ATOM 2260 N N . THR A 1 301 ? -42.830 43.791 3.377 1.00 42.44 301 THR A N 1
ATOM 2261 C CA . THR A 1 301 ? -42.168 45.054 3.017 1.00 42.44 301 THR A CA 1
ATOM 2262 C C . THR A 1 301 ? -43.203 46.079 2.559 1.00 42.44 301 THR A C 1
ATOM 2264 O O . THR A 1 301 ? -44.011 45.787 1.676 1.00 42.44 301 THR A O 1
ATOM 2267 N N . ASN A 1 302 ? -43.178 47.283 3.134 1.00 39.06 302 ASN A N 1
ATOM 2268 C CA . ASN A 1 302 ? -44.152 48.335 2.850 1.00 39.06 302 ASN A CA 1
ATOM 2269 C C . ASN A 1 302 ? -43.451 49.689 2.651 1.00 39.06 302 ASN A C 1
ATOM 2271 O O . ASN A 1 302 ? -43.102 50.341 3.635 1.00 39.06 302 ASN A O 1
ATOM 2275 N N . ARG A 1 303 ? -43.366 50.095 1.373 1.00 37.34 303 ARG A N 1
ATOM 2276 C CA . ARG A 1 303 ? -42.670 51.275 0.812 1.00 37.34 303 ARG A CA 1
ATOM 2277 C C . ARG A 1 303 ? -41.149 51.167 0.721 1.00 37.34 303 ARG A C 1
ATOM 2279 O O . ARG A 1 303 ? -40.514 50.769 1.716 1.00 37.34 303 ARG A O 1
#

Foldseek 3Di:
DKDQLADAPVQWDQDPVRDIHGDDSVDMFDDDLQLVLLVLQLVLCLQVLVVLSVVVSCVSNVQFPVPDDSVVLCVQLVSVPQADQLLVDFLVVSVVNVVSNVVSCVVRVGDADSNNVSVVNVVLRVLVVCVPPPQFDWPVVVSVVVLLCCLVVPQVVNCVSHNDHSVPSDGPLCSVCSVLPHDPPPPTDGSNNSVVSVVSNVVSNVVVVVVVVVVVVVVPDDPDDDDDDDDDDDDDDDDDDDDDDDDDDDDDDDDDDDPPPDPPPDPVSVVSVVVVVVVVVVVVVVVPDDPVPDDDDDDDDDD

Secondary structure (DSSP, 8-state):
-EEES--STTTEEE-TTS-EEE--TTSEEE--HHHHHHHHHHHHHHHTT-HHHHHHHHHHTTSS-TT--HHHHHHHTTTTSPPP-GGGS-HHHHHHHHHHHHHHHHHTT----HHHHHHHHHHHHHHHHHHHH-TT-BHHHHHHHHHHHHHHHHHHHHHHHH---GGG----HHHHHHHTT--TT----BHHHHHHHHHHHHHHHHHHHHHHHHHHHHH----------------------------------PPP-----------HHHHHHHHHHHHHHHHHHHTTS-TT-PPPPPP----

pLDDT: mean 72.49, std 24.79, range [23.7, 97.38]

Mean predicted aligned error: 16.01 Å

Nearest PDB structures (foldseek):
  7cyr-assembly1_A  TM=5.521E-01  e=2.721E-01  Mycolicibacterium smegmatis MC2 155
  5yk1-assembly1_A  TM=4.771E-01  e=2.447E-01  Mycobacterium tuberculosis H37Rv
  7cz2-assembly1_A  TM=3.959E-01  e=1.438E-01  Mycolicibacterium smegmatis MC2 155